Protein AF-A0A1V5NBC4-F1 (afdb_monomer)

Mean predicted aligned error: 16.75 Å

Foldseek 3Di:
DPPADDWDFLDLDQAQWDWDQDPVVRDIDIPHDDCHVVVQVQQADPVVRHNSPHQFRTWDQHPVVRDIDTHGDPVDDDPPPLLLPLVPPFAQEPVSVVQLVVQAFQQQADPVCPRSSSQNSVSPRTRYVVSVVSSVVRYRVGDPPVPDCHPVLDQQLQPLVRPSALEVVSVVQLVVQAFPFADVVCPRSSSLVVVRPRGNDVVSVVSSVVRHDDDD

Structure (mmCIF, N/CA/C/O backbone):
data_AF-A0A1V5NBC4-F1
#
_entry.id   AF-A0A1V5NBC4-F1
#
loop_
_atom_site.group_PDB
_atom_site.id
_atom_site.type_symbol
_atom_site.label_atom_id
_atom_site.label_alt_id
_atom_site.label_comp_id
_atom_site.label_asym_id
_atom_site.label_entity_id
_atom_site.label_seq_id
_atom_site.pdbx_PDB_ins_code
_atom_site.Cartn_x
_atom_site.Cartn_y
_atom_site.Cartn_z
_atom_site.occupancy
_atom_site.B_iso_or_equiv
_atom_site.auth_seq_id
_atom_site.auth_comp_id
_atom_site.auth_asym_id
_atom_site.auth_atom_id
_atom_site.pdbx_PDB_model_num
ATOM 1 N N . MET A 1 1 ? 8.959 38.430 15.736 1.00 43.12 1 MET A N 1
ATOM 2 C CA . MET A 1 1 ? 8.117 37.426 15.057 1.00 43.12 1 MET A CA 1
ATOM 3 C C . MET A 1 1 ? 7.680 36.463 16.132 1.00 43.12 1 MET A C 1
ATOM 5 O O . MET A 1 1 ? 8.545 35.914 16.799 1.00 43.12 1 MET A O 1
ATOM 9 N N . ASN A 1 2 ? 6.383 36.345 16.381 1.00 37.44 2 ASN A N 1
ATOM 10 C CA . ASN A 1 2 ? 5.890 35.430 17.403 1.00 37.44 2 ASN A CA 1
ATOM 11 C C . ASN A 1 2 ? 5.832 34.073 16.700 1.00 37.44 2 ASN A C 1
ATOM 13 O O . ASN A 1 2 ? 5.058 33.939 15.759 1.00 37.44 2 ASN A O 1
ATOM 17 N N . GLY A 1 3 ? 6.736 33.153 17.046 1.00 44.09 3 GLY A N 1
ATOM 18 C CA . GLY A 1 3 ? 7.024 31.904 16.321 1.00 44.09 3 GLY A CA 1
ATOM 19 C C . GLY A 1 3 ? 5.911 30.851 16.346 1.00 44.09 3 GLY A C 1
ATOM 20 O O . GLY A 1 3 ? 6.202 29.665 16.384 1.00 44.09 3 GLY A O 1
ATOM 21 N N . PHE A 1 4 ? 4.650 31.271 16.352 1.00 41.41 4 PHE A N 1
ATOM 22 C CA . PHE A 1 4 ? 3.482 30.408 16.425 1.00 41.41 4 PHE A CA 1
ATOM 23 C C . PHE A 1 4 ? 2.833 30.345 15.034 1.00 41.41 4 PHE A C 1
ATOM 25 O O . PHE A 1 4 ? 2.547 31.391 14.449 1.00 41.41 4 PHE A O 1
ATOM 32 N N . ASN A 1 5 ? 2.614 29.126 14.523 1.00 49.19 5 ASN A N 1
ATOM 33 C CA . ASN A 1 5 ? 2.141 28.789 13.164 1.00 49.19 5 ASN A CA 1
ATOM 34 C C . ASN A 1 5 ? 3.191 28.934 12.050 1.00 49.19 5 ASN A C 1
ATOM 36 O O . ASN A 1 5 ? 2.953 29.577 11.026 1.00 49.19 5 ASN A O 1
ATOM 40 N N . LEU A 1 6 ? 4.365 28.331 12.240 1.00 51.97 6 LEU A N 1
ATOM 41 C CA . LEU A 1 6 ? 5.366 28.240 11.181 1.00 51.97 6 LEU A CA 1
ATOM 42 C C . LEU A 1 6 ? 5.043 27.044 10.278 1.00 51.97 6 LEU A C 1
ATOM 44 O O . LEU A 1 6 ? 5.151 25.896 10.695 1.00 51.97 6 LEU A O 1
ATOM 48 N N . VAL A 1 7 ? 4.639 27.328 9.040 1.00 54.28 7 VAL A N 1
ATOM 49 C CA . VAL A 1 7 ? 4.572 26.328 7.968 1.00 54.28 7 VAL A CA 1
ATOM 50 C C . VAL A 1 7 ? 5.867 26.432 7.181 1.00 54.28 7 VAL A C 1
ATOM 52 O O . VAL A 1 7 ? 6.148 27.463 6.563 1.00 54.28 7 VAL A O 1
ATOM 55 N N . TYR A 1 8 ? 6.672 25.377 7.226 1.00 58.50 8 TYR A N 1
ATOM 56 C CA . TYR A 1 8 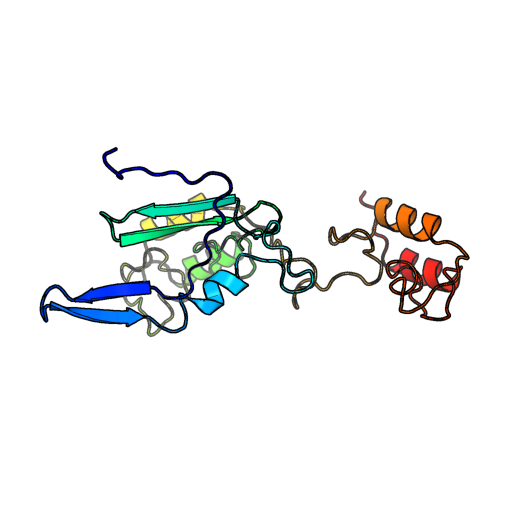? 7.930 25.324 6.500 1.00 58.50 8 TYR A CA 1
ATOM 57 C C . TYR A 1 8 ? 7.694 24.682 5.133 1.00 58.50 8 TYR A C 1
ATOM 59 O O . TYR A 1 8 ? 7.565 23.469 5.015 1.00 58.50 8 TYR A O 1
ATOM 67 N N . LEU A 1 9 ? 7.641 25.507 4.091 1.00 47.34 9 LEU A N 1
ATOM 68 C CA . LEU A 1 9 ? 7.526 25.031 2.714 1.00 47.34 9 LEU A CA 1
ATOM 69 C C . LEU A 1 9 ? 8.896 24.549 2.227 1.00 47.34 9 LEU A C 1
ATOM 71 O O . LEU A 1 9 ? 9.871 25.298 2.319 1.00 47.34 9 LEU A O 1
ATOM 75 N N . ASN A 1 10 ? 8.970 23.327 1.691 1.00 51.59 10 ASN A N 1
ATOM 76 C CA . ASN A 1 10 ? 10.229 22.681 1.288 1.00 51.59 10 ASN A CA 1
ATOM 77 C C . ASN A 1 10 ? 11.265 22.628 2.426 1.00 51.59 10 ASN A C 1
ATOM 79 O O . ASN A 1 10 ? 12.464 22.831 2.201 1.00 51.59 10 ASN A O 1
ATOM 83 N N . ALA A 1 11 ? 10.796 22.425 3.660 1.00 54.00 11 ALA A N 1
ATOM 84 C CA . ALA A 1 11 ? 11.649 22.362 4.835 1.00 54.00 11 ALA A CA 1
ATOM 85 C C . ALA A 1 11 ? 12.688 21.250 4.680 1.00 54.00 11 ALA A C 1
ATOM 87 O O . ALA A 1 11 ? 12.343 20.089 4.477 1.00 54.00 11 ALA A O 1
ATOM 88 N N . ARG A 1 12 ? 13.966 21.602 4.812 1.00 57.03 12 ARG A N 1
ATOM 89 C CA . ARG A 1 12 ? 15.060 20.632 4.900 1.00 57.03 12 ARG A CA 1
ATOM 90 C C . ARG A 1 12 ? 15.524 20.633 6.341 1.00 57.03 12 ARG A C 1
ATOM 92 O O . ARG A 1 12 ? 16.298 21.501 6.738 1.00 57.03 12 ARG A O 1
ATOM 99 N N . VAL A 1 13 ? 14.959 19.739 7.140 1.00 55.16 13 VAL A N 1
ATOM 100 C CA . VAL A 1 13 ? 15.261 19.666 8.568 1.00 55.16 13 VAL A CA 1
ATOM 101 C C . VAL A 1 13 ? 16.228 18.510 8.784 1.00 55.16 13 VAL A C 1
ATOM 103 O O . VAL A 1 13 ? 15.817 17.357 8.820 1.00 55.16 13 VAL A O 1
ATOM 106 N N . CYS A 1 14 ? 17.515 18.823 8.928 1.00 54.88 14 CYS A N 1
ATOM 107 C CA . CYS A 1 14 ? 18.463 17.884 9.518 1.00 54.88 14 CYS A CA 1
ATOM 108 C C . CYS A 1 14 ? 18.427 18.092 11.029 1.00 54.88 14 CYS A C 1
ATOM 110 O O . CYS A 1 14 ? 18.942 19.095 11.527 1.00 54.88 14 CYS A O 1
ATOM 112 N N . VAL A 1 15 ? 17.789 17.174 11.746 1.00 55.88 15 VAL A N 1
ATOM 113 C CA . VAL A 1 15 ? 17.838 17.142 13.206 1.00 55.88 15 VAL A CA 1
ATOM 114 C C . VAL A 1 15 ? 18.943 16.173 13.588 1.00 55.88 15 VAL A C 1
ATOM 116 O O . VAL A 1 15 ? 18.786 14.978 13.401 1.00 55.88 15 VAL A O 1
ATOM 119 N N . HIS A 1 16 ? 20.079 16.692 14.048 1.00 57.19 16 HIS A N 1
ATOM 120 C CA . HIS A 1 16 ? 21.165 15.843 14.536 1.00 57.19 16 HIS A CA 1
ATOM 121 C C . HIS A 1 16 ? 20.850 15.426 15.977 1.00 57.19 16 HIS A C 1
ATOM 123 O O . HIS A 1 16 ? 20.514 14.277 16.231 1.00 57.19 16 HIS A O 1
ATOM 129 N N . ASP A 1 17 ? 20.788 16.413 16.876 1.00 59.06 17 ASP A N 1
ATOM 130 C CA . ASP A 1 17 ? 20.479 16.212 18.290 1.00 59.06 17 ASP A CA 1
ATOM 131 C C . ASP A 1 17 ? 19.261 17.059 18.678 1.00 59.06 17 ASP A C 1
ATOM 133 O O . ASP A 1 17 ? 19.201 18.253 18.361 1.00 59.06 17 ASP A O 1
ATOM 137 N N . ILE A 1 18 ? 18.303 16.469 19.399 1.00 63.19 18 ILE A N 1
ATOM 138 C CA . ILE A 1 18 ? 17.238 17.228 20.065 1.00 63.19 18 ILE A CA 1
ATOM 139 C C . ILE A 1 18 ? 17.612 17.357 21.535 1.00 63.19 18 ILE A C 1
ATOM 141 O O . ILE A 1 18 ? 17.546 16.392 22.291 1.00 63.19 18 ILE A O 1
ATOM 145 N N . GLY A 1 19 ? 17.995 18.565 21.941 1.00 66.00 19 GLY A N 1
ATOM 146 C CA . GLY A 1 19 ? 18.138 18.902 23.351 1.00 66.00 19 GLY A CA 1
ATOM 147 C C . GLY A 1 19 ? 16.789 19.280 23.956 1.00 66.00 19 GLY A C 1
ATOM 148 O O . GLY A 1 19 ? 16.109 20.163 23.429 1.00 66.00 19 GLY A O 1
ATOM 149 N N . ILE A 1 20 ? 16.417 18.638 25.058 1.00 70.44 20 ILE A N 1
ATOM 150 C CA . ILE A 1 20 ? 15.286 19.030 25.896 1.00 70.44 20 ILE A CA 1
ATOM 151 C C . ILE A 1 20 ? 15.806 19.606 27.213 1.00 70.44 20 ILE A C 1
ATOM 153 O O . ILE A 1 20 ? 16.814 19.160 27.753 1.00 70.44 20 ILE A O 1
ATOM 157 N N . LEU A 1 21 ? 15.121 20.627 27.720 1.00 72.44 21 LEU A N 1
ATOM 158 C CA . LEU A 1 21 ? 15.294 21.079 29.095 1.00 72.44 21 LEU A CA 1
ATOM 159 C C . LEU A 1 21 ? 14.198 20.403 29.913 1.00 72.44 21 LEU A C 1
ATOM 161 O O . LEU A 1 21 ? 13.021 20.676 29.678 1.00 72.44 21 LEU A O 1
ATOM 165 N N . ASP A 1 22 ? 14.574 19.526 30.835 1.00 70.62 22 ASP A N 1
ATOM 166 C CA . ASP A 1 22 ? 13.629 18.992 31.809 1.00 70.62 22 ASP A CA 1
ATOM 167 C C . ASP A 1 22 ? 13.259 20.120 32.784 1.00 70.62 22 ASP A C 1
ATOM 169 O O . ASP A 1 22 ? 14.106 20.651 33.500 1.00 70.62 22 ASP A O 1
ATOM 173 N N . GLU A 1 23 ? 11.993 20.539 32.778 1.00 66.06 23 GLU A N 1
ATOM 174 C CA . GLU A 1 23 ? 11.514 21.651 33.604 1.00 66.06 23 GLU A CA 1
ATOM 175 C C . GLU A 1 23 ? 11.457 21.308 35.101 1.00 66.06 23 GLU A C 1
ATOM 177 O O . GLU A 1 23 ? 11.491 22.222 35.929 1.00 66.06 23 GLU A O 1
ATOM 182 N N . GLU A 1 24 ? 11.379 20.023 35.467 1.00 63.84 24 GLU A N 1
ATOM 183 C CA . GLU A 1 24 ? 11.338 19.592 36.867 1.00 63.84 24 GLU A CA 1
ATOM 184 C C . GLU A 1 24 ? 12.742 19.561 37.478 1.00 63.84 24 GLU A C 1
ATOM 186 O O . GLU A 1 24 ? 12.949 20.061 38.589 1.00 63.84 24 GLU A O 1
ATOM 191 N N . SER A 1 25 ? 13.720 19.019 36.750 1.00 85.38 25 SER A N 1
ATOM 192 C CA . SER A 1 25 ? 15.108 18.940 37.221 1.00 85.38 25 SER A CA 1
ATOM 193 C C . SER A 1 25 ? 15.952 20.170 36.871 1.00 85.38 25 SER A C 1
ATOM 195 O O . SER A 1 25 ? 16.934 20.458 37.557 1.00 85.38 25 SER A O 1
ATOM 197 N N . GLY A 1 26 ? 15.571 20.924 35.837 1.00 87.31 26 GLY A N 1
ATOM 198 C CA . GLY A 1 26 ? 16.356 22.021 35.269 1.00 87.31 26 GLY A CA 1
ATOM 199 C C . GLY A 1 26 ? 17.578 21.560 34.469 1.00 87.31 26 GLY A C 1
ATOM 200 O O . GLY A 1 26 ? 18.399 22.399 34.088 1.00 87.31 26 GLY A O 1
ATOM 201 N N . GLU A 1 27 ? 17.721 20.255 34.233 1.00 83.56 27 GLU A N 1
ATOM 202 C CA . GLU A 1 27 ? 18.844 19.670 33.506 1.00 83.56 27 GLU A CA 1
ATOM 203 C C . GLU A 1 27 ? 18.576 19.641 31.998 1.00 83.56 27 GLU A C 1
ATOM 205 O O . GLU A 1 27 ? 17.442 19.523 31.527 1.00 83.56 27 GLU A O 1
ATOM 210 N N . PHE A 1 28 ? 19.653 19.772 31.227 1.00 73.69 28 PHE A N 1
ATOM 211 C CA . PHE A 1 28 ? 19.598 19.680 29.774 1.00 73.69 28 PHE A CA 1
ATOM 212 C C . PHE A 1 28 ? 19.909 18.245 29.356 1.00 73.69 28 PHE A C 1
ATOM 214 O O . PHE A 1 28 ? 21.027 17.766 29.555 1.00 73.69 28 PHE A O 1
ATOM 221 N N . GLU A 1 29 ? 18.941 17.572 28.750 1.00 76.69 29 GLU A N 1
ATOM 222 C CA . GLU A 1 29 ? 19.092 16.209 28.258 1.00 76.69 29 GLU A CA 1
ATOM 223 C C . GLU A 1 29 ? 19.129 16.204 26.732 1.00 76.69 29 GLU A C 1
ATOM 225 O O . GLU A 1 29 ? 18.377 16.915 26.067 1.00 76.69 29 GLU A O 1
ATOM 230 N N . ILE A 1 30 ? 20.020 15.398 26.157 1.00 73.94 30 ILE A N 1
ATOM 231 C CA . ILE A 1 30 ? 20.063 15.182 24.712 1.00 73.94 30 ILE A CA 1
ATOM 232 C C . ILE A 1 30 ? 19.331 13.879 24.420 1.00 73.94 30 ILE A C 1
ATOM 234 O O . ILE A 1 30 ? 19.743 12.813 24.877 1.00 73.94 30 ILE A O 1
ATOM 238 N N . ILE A 1 31 ? 18.260 13.967 23.636 1.00 58.84 31 ILE A N 1
ATOM 239 C CA . ILE A 1 31 ? 17.594 12.800 23.070 1.00 58.84 31 ILE A CA 1
ATOM 240 C C . ILE A 1 31 ? 18.398 12.376 21.840 1.00 58.84 31 ILE A C 1
ATOM 242 O O . ILE A 1 31 ? 18.117 12.787 20.715 1.00 58.84 31 ILE A O 1
ATOM 246 N N . ASP A 1 32 ? 19.433 11.580 22.084 1.00 52.38 32 ASP A N 1
ATOM 247 C CA . ASP A 1 32 ? 20.222 10.910 21.053 1.00 52.38 32 ASP A CA 1
ATOM 248 C C . ASP A 1 32 ? 19.528 9.585 20.664 1.00 52.38 32 ASP A C 1
ATOM 250 O O . ASP A 1 32 ? 19.075 8.833 21.534 1.00 52.38 32 ASP A O 1
ATOM 254 N N . GLY A 1 33 ? 19.375 9.309 19.363 1.00 59.22 33 GLY A N 1
ATOM 255 C CA . GLY A 1 33 ? 18.756 8.074 18.855 1.00 59.22 33 GLY A CA 1
ATOM 256 C C . GLY A 1 33 ? 17.610 8.258 17.849 1.00 59.22 33 GLY A C 1
ATOM 257 O O . GLY A 1 33 ? 17.755 8.945 16.841 1.00 59.22 33 GLY A O 1
ATOM 258 N N . ILE A 1 34 ? 16.470 7.584 18.082 1.00 47.00 34 ILE A N 1
ATOM 259 C CA . ILE A 1 34 ? 15.387 7.331 17.096 1.00 47.00 34 ILE A CA 1
ATOM 260 C C . ILE A 1 34 ? 14.837 8.596 16.408 1.00 47.00 34 ILE A C 1
ATOM 262 O O . ILE A 1 34 ? 14.321 8.494 15.298 1.00 47.00 34 ILE A O 1
ATOM 266 N N . PHE A 1 35 ? 14.965 9.776 17.015 1.00 50.88 35 PHE A N 1
ATOM 267 C CA . PHE A 1 35 ? 14.486 11.039 16.441 1.00 50.88 35 PHE A CA 1
ATOM 268 C C . PHE A 1 35 ? 15.572 11.915 15.794 1.00 50.88 35 PHE A C 1
ATOM 270 O O . PHE A 1 35 ? 15.216 12.828 15.055 1.00 50.88 35 PHE A O 1
ATOM 277 N N . GLY A 1 36 ? 16.859 11.648 16.034 1.00 52.88 36 GLY A N 1
ATOM 278 C CA . GLY A 1 36 ? 17.970 12.382 15.416 1.00 52.88 36 GLY A CA 1
ATOM 279 C C . GLY A 1 36 ? 18.342 11.781 14.060 1.00 52.88 36 GLY A C 1
ATOM 280 O O . GLY A 1 36 ? 17.826 12.171 13.010 1.00 52.88 36 GLY A O 1
ATOM 281 N N . ASP A 1 37 ? 19.161 10.730 14.080 1.00 52.72 37 ASP A N 1
ATOM 282 C CA . ASP A 1 37 ? 19.720 10.128 12.861 1.00 52.72 37 ASP A CA 1
ATOM 283 C C . ASP A 1 37 ? 18.685 9.430 11.962 1.00 52.72 37 ASP A C 1
ATOM 285 O O . ASP A 1 37 ? 18.775 9.493 10.734 1.00 52.72 37 ASP A O 1
ATOM 289 N N . ASN A 1 38 ? 17.652 8.794 12.523 1.00 50.28 38 ASN A N 1
ATOM 290 C CA . ASN A 1 38 ? 16.643 8.115 11.694 1.00 50.28 38 ASN A CA 1
ATOM 291 C C . ASN A 1 38 ? 15.728 9.100 10.958 1.00 50.28 38 ASN A C 1
ATOM 293 O O . ASN A 1 38 ? 15.212 8.780 9.888 1.00 50.28 38 ASN A O 1
ATOM 297 N N . PHE A 1 39 ? 15.549 10.307 11.494 1.00 57.25 39 PHE A N 1
ATOM 298 C CA . PHE A 1 39 ? 14.768 11.349 10.836 1.00 57.25 39 PHE A CA 1
ATOM 299 C C . PHE A 1 39 ? 15.516 11.933 9.632 1.00 57.25 39 PHE A C 1
ATOM 301 O O . PHE A 1 39 ? 14.923 12.215 8.587 1.00 57.25 39 PHE A O 1
ATOM 308 N N . ILE A 1 40 ? 16.844 12.034 9.743 1.00 52.94 40 ILE A N 1
ATOM 309 C CA . ILE A 1 40 ? 17.734 12.350 8.621 1.00 52.94 40 ILE A CA 1
ATOM 310 C C . ILE A 1 40 ? 17.640 11.251 7.551 1.00 52.94 40 ILE A C 1
ATOM 312 O O . ILE A 1 40 ? 17.429 11.557 6.380 1.00 52.94 40 ILE A O 1
ATOM 316 N N . CYS A 1 41 ? 17.683 9.973 7.939 1.00 52.28 41 CYS A N 1
ATOM 317 C CA . CYS A 1 41 ? 17.526 8.850 7.005 1.00 52.28 41 CYS A CA 1
ATOM 318 C C . CYS A 1 41 ? 16.140 8.792 6.335 1.00 52.28 41 CYS A C 1
ATOM 320 O O . CYS A 1 41 ? 16.029 8.328 5.204 1.00 52.28 41 CYS A O 1
ATOM 322 N N . ALA A 1 42 ? 15.088 9.280 6.999 1.00 54.28 42 ALA A N 1
ATOM 323 C CA . ALA A 1 42 ? 13.733 9.324 6.451 1.00 54.28 42 ALA A CA 1
ATOM 324 C C . ALA A 1 42 ? 13.475 10.522 5.519 1.00 54.28 42 ALA A C 1
ATOM 326 O O . ALA A 1 42 ? 12.439 10.555 4.862 1.00 54.28 42 ALA A O 1
ATOM 327 N N . SER A 1 43 ? 14.377 11.508 5.459 1.00 59.56 43 SER A N 1
ATOM 328 C CA . SER A 1 43 ? 14.203 12.756 4.694 1.00 59.56 43 SER A CA 1
ATOM 329 C C . SER A 1 43 ? 15.148 12.886 3.493 1.00 59.56 43 SER A C 1
ATOM 331 O O . SER A 1 43 ? 15.171 13.920 2.824 1.00 59.56 43 SER A O 1
ATOM 333 N N . MET A 1 44 ? 15.900 11.834 3.166 1.00 65.50 44 MET A N 1
ATOM 334 C CA . MET A 1 44 ? 16.769 11.798 1.992 1.00 65.50 44 MET A CA 1
ATOM 335 C C . MET A 1 44 ? 16.700 10.448 1.289 1.00 65.50 44 MET A C 1
ATOM 337 O O . MET A 1 44 ? 16.515 9.409 1.920 1.00 65.50 44 MET A O 1
ATOM 341 N N . ASN A 1 45 ? 16.895 10.442 -0.027 1.00 66.75 45 ASN A N 1
ATOM 342 C CA . ASN A 1 45 ? 17.077 9.186 -0.739 1.00 66.75 45 ASN A CA 1
ATOM 343 C C . ASN A 1 45 ? 18.457 8.616 -0.399 1.00 66.75 45 ASN A C 1
ATOM 345 O O . ASN A 1 45 ? 19.484 9.129 -0.838 1.00 66.75 45 ASN A O 1
ATOM 349 N N . MET A 1 46 ? 18.471 7.536 0.378 1.00 64.19 46 MET A N 1
ATOM 350 C CA . MET A 1 46 ? 19.690 6.871 0.845 1.00 64.19 46 MET A CA 1
ATOM 351 C C . MET A 1 46 ? 20.533 6.251 -0.281 1.00 64.19 46 MET A C 1
ATOM 353 O O . MET A 1 46 ? 21.727 6.025 -0.092 1.00 64.19 46 MET A O 1
ATOM 357 N N . ALA A 1 47 ? 19.945 5.979 -1.452 1.00 69.56 47 ALA A N 1
ATOM 358 C CA . ALA A 1 47 ? 20.673 5.437 -2.598 1.00 69.56 47 ALA A CA 1
ATOM 359 C C . ALA A 1 47 ? 21.456 6.526 -3.349 1.00 69.56 47 ALA A C 1
ATOM 361 O O . ALA A 1 47 ? 22.554 6.269 -3.841 1.00 69.56 47 ALA A O 1
ATOM 362 N N . THR A 1 48 ? 20.914 7.744 -3.423 1.00 77.62 48 THR A N 1
ATOM 363 C CA . THR A 1 48 ? 21.519 8.868 -4.162 1.00 77.62 48 THR A CA 1
ATOM 364 C C . THR A 1 48 ? 22.131 9.937 -3.261 1.00 77.62 48 THR A C 1
ATOM 366 O O . THR A 1 48 ? 22.795 10.841 -3.765 1.00 77.62 48 THR A O 1
ATOM 369 N N . TRP A 1 49 ? 21.916 9.844 -1.944 1.00 69.81 49 TRP A N 1
ATOM 370 C CA . TRP A 1 49 ? 22.220 10.889 -0.958 1.00 69.81 49 TRP A CA 1
ATOM 371 C C . TRP A 1 49 ? 21.546 12.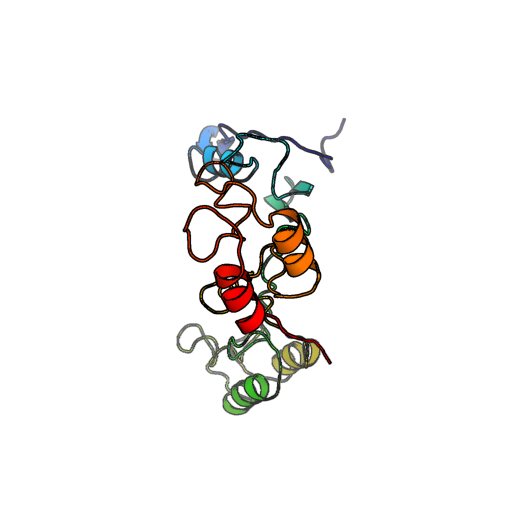234 -1.273 1.00 69.81 49 TRP A C 1
ATOM 373 O O . TRP A 1 49 ? 21.990 13.294 -0.825 1.00 69.81 49 TRP A O 1
ATOM 383 N N . ASP A 1 50 ? 20.462 12.209 -2.053 1.00 73.69 50 ASP A N 1
ATOM 384 C CA . ASP A 1 50 ? 19.744 13.413 -2.445 1.00 73.69 50 ASP A CA 1
ATOM 385 C C . ASP A 1 50 ? 18.724 13.815 -1.376 1.00 73.69 50 ASP A C 1
ATOM 387 O O . ASP A 1 50 ? 17.598 13.310 -1.306 1.00 73.69 50 ASP A O 1
ATOM 391 N N . ILE A 1 51 ? 19.121 14.798 -0.576 1.00 65.75 51 ILE A N 1
ATOM 392 C CA . ILE A 1 51 ? 18.312 15.424 0.475 1.00 65.75 51 ILE A CA 1
ATOM 393 C C . ILE A 1 51 ? 17.098 16.212 -0.049 1.00 65.75 51 ILE A C 1
ATOM 395 O O . ILE A 1 51 ? 16.314 16.729 0.742 1.00 65.75 51 ILE A O 1
ATOM 399 N N . SER A 1 52 ? 16.944 16.377 -1.368 1.00 67.81 52 SER A N 1
ATOM 400 C CA . SER A 1 52 ? 15.763 17.010 -1.973 1.00 67.81 52 SER A CA 1
ATOM 401 C C . SER A 1 52 ? 14.646 16.018 -2.318 1.00 67.81 52 SER A C 1
ATOM 403 O O . SER A 1 52 ? 13.515 16.425 -2.586 1.00 67.81 52 SER A O 1
ATOM 405 N N . SER A 1 53 ? 14.931 14.718 -2.242 1.00 71.56 53 SER A N 1
ATOM 406 C CA . SER A 1 53 ? 14.018 13.633 -2.623 1.00 71.56 53 SER A CA 1
ATOM 407 C C . SER A 1 53 ? 13.360 12.935 -1.423 1.00 71.56 53 SER A C 1
ATOM 409 O O . SER A 1 53 ? 13.078 11.742 -1.454 1.00 71.56 53 SER A O 1
ATOM 411 N N . THR A 1 54 ? 13.085 13.701 -0.364 1.00 71.50 54 THR A N 1
ATOM 412 C CA . THR A 1 54 ? 12.291 13.265 0.800 1.00 71.50 54 THR A CA 1
ATOM 413 C C . THR A 1 54 ? 10.920 12.701 0.380 1.00 71.50 54 THR A C 1
ATOM 415 O O . THR A 1 54 ? 10.343 13.207 -0.593 1.00 71.50 54 THR A O 1
ATOM 418 N N . PRO A 1 55 ? 10.365 11.707 1.103 1.00 70.94 55 PRO A N 1
ATOM 419 C CA . PRO A 1 55 ? 9.002 11.221 0.901 1.00 70.94 55 PRO A CA 1
ATOM 420 C C . PRO A 1 55 ? 7.930 12.194 1.408 1.00 70.94 55 PRO A C 1
ATOM 422 O O . PRO A 1 55 ? 6.755 11.926 1.208 1.00 70.94 55 PRO A O 1
ATOM 425 N N . TYR A 1 56 ? 8.296 13.308 2.049 1.00 75.44 56 TYR A N 1
ATOM 426 C CA . TYR A 1 56 ? 7.348 14.266 2.625 1.00 75.44 56 TYR A CA 1
ATOM 427 C C . TYR A 1 56 ? 7.311 15.592 1.847 1.00 75.44 56 TYR A C 1
ATOM 429 O O . TYR A 1 56 ? 8.363 16.112 1.471 1.00 75.44 56 TYR A O 1
ATOM 437 N N . ASP A 1 57 ? 6.123 16.168 1.654 1.00 71.44 57 ASP A N 1
ATOM 438 C CA . ASP A 1 57 ? 5.928 17.529 1.132 1.00 71.44 57 ASP A CA 1
ATOM 439 C C . ASP A 1 57 ? 5.967 18.579 2.253 1.00 71.44 57 ASP A C 1
ATOM 441 O O . ASP A 1 57 ? 6.552 19.655 2.088 1.00 71.44 57 ASP A O 1
ATOM 445 N N . ASN A 1 58 ? 5.401 18.254 3.420 1.00 70.31 58 ASN A N 1
ATOM 446 C CA . ASN A 1 58 ? 5.358 19.138 4.584 1.00 70.31 58 ASN A CA 1
ATOM 447 C C . ASN A 1 58 ? 5.686 18.388 5.883 1.00 70.31 58 ASN A C 1
ATOM 449 O O . ASN A 1 58 ? 5.320 17.230 6.074 1.00 70.31 58 ASN A O 1
ATOM 453 N N . VAL A 1 59 ? 6.331 19.092 6.816 1.00 68.94 59 VAL A N 1
ATOM 454 C CA . VAL A 1 59 ? 6.493 18.666 8.212 1.00 68.94 59 VAL A CA 1
ATOM 455 C C . VAL A 1 59 ? 5.895 19.753 9.094 1.00 68.94 59 VAL A C 1
ATOM 457 O O . VAL A 1 59 ? 6.268 20.924 8.989 1.00 68.94 59 VAL A O 1
ATOM 460 N N . VAL A 1 60 ? 4.947 19.378 9.947 1.00 69.81 60 VAL A N 1
ATOM 461 C CA . VAL A 1 60 ? 4.242 20.300 10.841 1.00 69.81 60 VAL A CA 1
ATOM 462 C C . VAL A 1 60 ? 4.669 20.017 12.272 1.00 69.81 60 VAL A C 1
ATOM 464 O O . VAL A 1 60 ? 4.505 18.903 12.756 1.00 69.81 60 VAL A O 1
ATOM 467 N N . MET A 1 61 ? 5.182 21.035 12.960 1.00 69.56 61 MET A N 1
ATOM 468 C CA . MET A 1 61 ? 5.516 20.959 14.382 1.00 69.56 61 MET A CA 1
ATOM 469 C C . MET A 1 61 ? 4.599 21.900 15.167 1.00 69.56 61 MET A C 1
ATOM 471 O O . MET A 1 61 ? 4.745 23.122 15.106 1.00 69.56 61 MET A O 1
ATOM 475 N N . ASP A 1 62 ? 3.640 21.335 15.898 1.00 63.97 62 ASP A N 1
ATOM 476 C CA . ASP A 1 62 ? 2.790 22.060 16.842 1.00 63.97 62 ASP A CA 1
ATOM 477 C C . ASP A 1 62 ? 3.366 21.909 18.251 1.00 63.97 62 ASP A C 1
ATOM 479 O O . ASP A 1 62 ? 3.124 20.929 18.955 1.00 63.97 62 ASP A O 1
ATOM 483 N N . THR A 1 63 ? 4.138 22.907 18.672 1.00 66.94 63 THR A N 1
ATOM 484 C CA . THR A 1 63 ? 4.802 22.923 19.981 1.00 66.94 63 THR A CA 1
ATOM 485 C C . THR A 1 63 ? 3.854 23.198 21.146 1.00 66.94 63 THR A C 1
ATOM 487 O O . THR A 1 63 ? 4.219 22.939 22.287 1.00 66.94 63 THR A O 1
ATOM 490 N N . VAL A 1 64 ? 2.637 23.692 20.892 1.00 53.03 64 VAL A N 1
ATOM 491 C CA . VAL A 1 64 ? 1.632 23.918 21.944 1.00 53.03 64 VAL A CA 1
ATOM 492 C C . VAL A 1 64 ? 0.934 22.610 22.293 1.00 53.03 64 VAL A C 1
ATOM 494 O O . VAL A 1 64 ? 0.625 22.364 23.456 1.00 53.03 64 VAL A O 1
ATOM 497 N N . ARG A 1 65 ? 0.681 21.770 21.285 1.00 58.41 65 ARG A N 1
ATOM 498 C CA . ARG A 1 65 ? 0.033 20.463 21.460 1.00 58.41 65 ARG A CA 1
ATOM 499 C C . ARG A 1 65 ? 1.016 19.297 21.552 1.00 58.41 65 ARG A C 1
ATOM 501 O O . ARG A 1 65 ? 0.579 18.181 21.802 1.00 58.41 65 ARG A O 1
ATOM 508 N N . GLY A 1 66 ? 2.309 19.539 21.334 1.00 63.84 66 GLY A N 1
ATOM 509 C CA . GLY A 1 66 ? 3.328 18.489 21.280 1.00 63.84 66 GLY A CA 1
ATOM 510 C C . GLY A 1 66 ? 3.131 17.531 20.102 1.00 63.84 66 GLY A C 1
ATOM 511 O O . GLY A 1 66 ? 3.424 16.347 20.224 1.00 63.84 66 GLY A O 1
ATOM 512 N N . VAL A 1 67 ? 2.594 18.019 18.977 1.00 63.22 67 VAL A N 1
ATOM 513 C CA . VAL A 1 67 ? 2.282 17.188 17.805 1.00 63.22 67 VAL A CA 1
ATOM 514 C C . VAL A 1 67 ? 3.321 17.408 16.713 1.00 63.22 67 VAL A C 1
ATOM 516 O O . VAL A 1 67 ? 3.601 18.541 16.321 1.00 63.22 67 VAL A O 1
ATOM 519 N N . LEU A 1 68 ? 3.847 16.303 16.189 1.00 72.25 68 LEU A N 1
ATOM 520 C CA . LEU A 1 68 ? 4.668 16.261 14.986 1.00 72.25 68 LEU A CA 1
ATOM 521 C C . LEU A 1 68 ? 3.883 15.537 13.887 1.00 72.25 68 LEU A C 1
ATOM 523 O O . LEU A 1 68 ? 3.491 14.386 14.062 1.00 72.25 68 LEU A O 1
ATOM 527 N N . GLY A 1 69 ? 3.627 16.226 12.778 1.00 70.06 69 GLY A N 1
ATOM 528 C CA . GLY A 1 69 ? 2.887 15.709 11.631 1.00 70.06 69 GLY A CA 1
ATOM 529 C C . GLY A 1 69 ? 3.741 15.670 10.369 1.00 70.06 69 GLY A C 1
ATOM 530 O O . GLY A 1 69 ? 4.587 16.540 10.155 1.00 70.06 69 GLY A O 1
ATOM 531 N N . PHE A 1 70 ? 3.471 14.683 9.518 1.00 75.38 70 PHE A N 1
ATOM 532 C CA . PHE A 1 70 ? 4.129 14.487 8.230 1.00 75.38 70 PHE A CA 1
ATOM 533 C C . PHE A 1 70 ? 3.083 14.440 7.127 1.00 75.38 70 PHE A C 1
ATOM 535 O O . PHE A 1 70 ? 2.092 13.723 7.249 1.00 75.38 70 PHE A O 1
ATOM 542 N N . ASP A 1 71 ? 3.318 15.184 6.058 1.00 72.56 71 ASP A N 1
ATOM 543 C CA . ASP A 1 71 ? 2.523 15.145 4.838 1.00 72.56 71 ASP A CA 1
ATOM 544 C C . ASP A 1 71 ? 3.317 14.383 3.781 1.00 72.56 71 ASP A C 1
ATOM 546 O O . ASP A 1 71 ? 4.368 14.851 3.344 1.00 72.56 71 ASP A O 1
ATOM 550 N N . VAL A 1 72 ? 2.880 13.170 3.457 1.00 72.12 72 VAL A N 1
ATOM 551 C CA . VAL A 1 72 ? 3.602 12.241 2.581 1.00 72.12 72 VAL A CA 1
ATOM 552 C C . VAL A 1 72 ? 3.249 12.538 1.120 1.00 72.12 72 VAL A C 1
ATOM 554 O O . VAL A 1 72 ? 2.077 12.685 0.784 1.00 72.12 72 VAL A O 1
ATOM 557 N N . LYS A 1 73 ? 4.256 12.593 0.243 1.00 69.44 73 LYS A N 1
ATOM 558 C CA . LYS A 1 73 ? 4.090 12.746 -1.208 1.00 69.44 73 LYS A CA 1
ATOM 559 C C . LYS A 1 73 ? 3.178 11.659 -1.760 1.00 69.44 73 LYS A C 1
ATOM 561 O O . LYS A 1 73 ? 3.267 10.503 -1.355 1.00 69.44 73 LYS A O 1
ATOM 566 N N . ALA A 1 74 ? 2.386 12.010 -2.771 1.00 63.81 74 ALA A N 1
ATOM 567 C CA . ALA A 1 74 ? 1.485 11.075 -3.449 1.00 63.81 74 ALA A CA 1
ATOM 568 C C . ALA A 1 74 ? 2.199 9.824 -4.007 1.00 63.81 74 ALA A C 1
ATOM 570 O O . ALA A 1 74 ? 1.598 8.754 -4.059 1.00 63.81 74 ALA A O 1
ATOM 571 N N . ASP A 1 75 ? 3.484 9.945 -4.357 1.00 63.28 75 ASP A N 1
ATOM 572 C CA . ASP A 1 75 ? 4.332 8.844 -4.840 1.00 63.28 75 ASP A CA 1
ATOM 573 C C . ASP A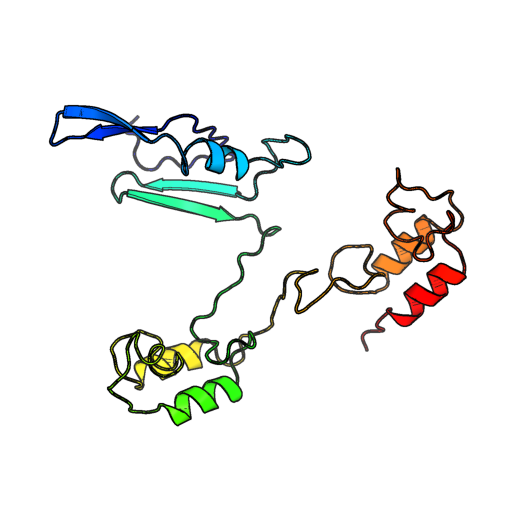 1 75 ? 4.651 7.793 -3.753 1.00 63.28 75 ASP A C 1
ATOM 575 O O . ASP A 1 75 ? 5.150 6.711 -4.058 1.00 63.28 75 ASP A O 1
ATOM 579 N N . TYR A 1 76 ? 4.354 8.094 -2.484 1.00 58.69 76 TYR A N 1
ATOM 580 C CA . TYR A 1 76 ? 4.513 7.207 -1.333 1.00 58.69 76 TYR A CA 1
ATOM 581 C C . TYR A 1 76 ? 3.148 6.998 -0.656 1.00 58.69 76 TYR A C 1
ATOM 583 O O . TYR A 1 76 ? 2.916 7.515 0.440 1.00 58.69 76 TYR A O 1
ATOM 591 N N . PRO A 1 77 ? 2.207 6.271 -1.287 1.00 54.47 77 PRO A N 1
ATOM 592 C CA . PRO A 1 77 ? 0.880 6.085 -0.723 1.00 54.47 77 PRO A CA 1
ATOM 593 C C . PRO A 1 77 ? 0.993 5.389 0.635 1.00 54.47 77 PRO A C 1
ATOM 595 O O . PRO A 1 77 ? 1.474 4.259 0.744 1.00 54.47 77 PRO A O 1
ATOM 598 N N . VAL A 1 78 ? 0.545 6.075 1.687 1.00 49.06 78 VAL A N 1
ATOM 599 C CA . VAL A 1 78 ? 0.354 5.440 2.990 1.00 49.06 78 VAL A CA 1
ATOM 600 C C . VAL A 1 78 ? -0.726 4.378 2.790 1.00 49.06 78 VAL A C 1
ATOM 602 O O . VAL A 1 78 ? -1.795 4.719 2.273 1.00 49.06 78 VAL A O 1
ATOM 605 N N . PRO A 1 79 ? -0.491 3.107 3.166 1.00 52.00 79 PRO A N 1
ATOM 606 C CA . PRO A 1 79 ? -1.541 2.106 3.130 1.00 52.00 79 PRO A CA 1
ATOM 607 C C . PRO A 1 79 ? -2.712 2.644 3.941 1.00 52.00 79 PRO A C 1
ATOM 609 O O . PRO A 1 79 ? -2.566 2.928 5.133 1.00 52.00 79 PRO A O 1
ATOM 612 N N . VAL A 1 80 ? -3.859 2.837 3.293 1.00 53.47 80 VAL A N 1
ATOM 613 C CA . VAL A 1 80 ? -5.076 3.214 4.002 1.00 53.47 80 VAL A CA 1
ATOM 614 C C . VAL A 1 80 ? -5.465 1.986 4.812 1.00 53.47 80 VAL A C 1
ATOM 616 O O . VAL A 1 80 ? -6.142 1.101 4.302 1.00 53.47 80 VAL A O 1
ATOM 619 N N . ARG A 1 81 ? -4.989 1.886 6.059 1.00 55.41 81 ARG A N 1
ATOM 620 C CA . ARG A 1 81 ? -5.570 0.948 7.018 1.00 55.41 81 ARG A CA 1
ATOM 621 C C . ARG A 1 81 ? -6.982 1.438 7.274 1.00 55.41 81 ARG A C 1
ATOM 623 O O . ARG A 1 81 ? -7.182 2.416 7.992 1.00 55.41 81 ARG A O 1
ATOM 630 N N . ARG A 1 82 ? -7.941 0.800 6.616 1.00 69.88 82 ARG A N 1
ATOM 631 C CA . ARG A 1 82 ? -9.347 0.951 6.947 1.00 69.88 82 ARG A CA 1
ATOM 632 C C . ARG A 1 82 ? -9.583 0.056 8.142 1.00 69.88 82 ARG A C 1
ATOM 634 O O . ARG A 1 82 ? -9.362 -1.139 8.070 1.00 69.88 82 ARG A O 1
ATOM 641 N N . PHE A 1 83 ? -9.951 0.652 9.265 1.00 76.06 83 PHE A N 1
ATOM 642 C CA . PHE A 1 83 ? -10.269 -0.104 10.478 1.00 76.06 83 PHE A CA 1
ATOM 643 C C . PHE A 1 83 ? -11.615 -0.845 10.361 1.00 76.06 83 PHE A C 1
ATOM 645 O O . PHE A 1 83 ? -12.025 -1.508 11.300 1.00 76.06 83 PHE A O 1
ATOM 652 N N . THR A 1 84 ? -12.284 -0.690 9.217 1.00 87.31 84 THR A N 1
ATOM 653 C CA . THR A 1 84 ? -13.562 -1.276 8.804 1.00 87.31 84 THR A CA 1
ATOM 654 C C . THR A 1 84 ? -13.398 -2.482 7.869 1.00 87.31 84 THR A C 1
ATOM 656 O O . THR A 1 84 ? -14.405 -3.095 7.540 1.00 87.31 84 THR A O 1
ATOM 659 N N . ASP A 1 85 ? -12.160 -2.795 7.463 1.00 90.31 85 ASP A N 1
ATOM 660 C CA . ASP A 1 85 ? -11.731 -4.048 6.816 1.00 90.31 85 ASP A CA 1
ATOM 661 C C . ASP A 1 85 ? -11.424 -5.050 7.942 1.00 90.31 85 ASP A C 1
ATOM 663 O O . ASP A 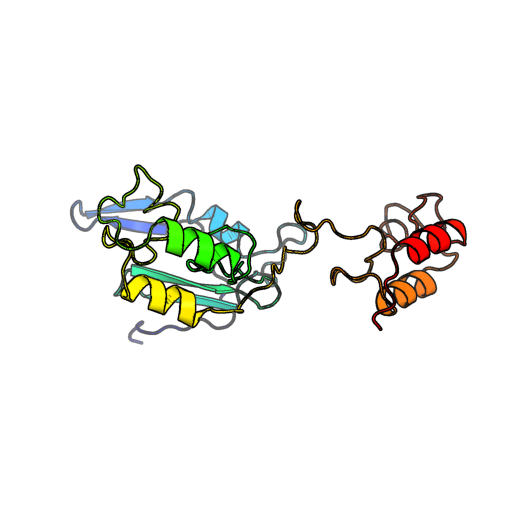1 85 ? -10.339 -5.047 8.537 1.00 90.31 85 ASP A O 1
ATOM 667 N N . ILE A 1 86 ? -12.464 -5.773 8.346 1.00 92.69 86 ILE A N 1
ATOM 668 C CA . ILE A 1 86 ? -12.525 -6.644 9.521 1.00 92.69 86 ILE A CA 1
ATOM 669 C C . ILE A 1 86 ? -11.804 -7.965 9.233 1.00 92.69 86 ILE A C 1
ATOM 671 O O . ILE A 1 86 ? -11.138 -8.503 10.123 1.00 92.69 86 ILE A O 1
ATOM 675 N N . ASP A 1 87 ? -11.903 -8.490 8.008 1.00 90.56 87 ASP A N 1
ATOM 676 C CA . ASP A 1 87 ? -11.280 -9.765 7.631 1.00 90.56 87 ASP A CA 1
ATOM 677 C C . ASP A 1 87 ? -9.860 -9.628 7.031 1.00 90.56 87 ASP A C 1
ATOM 679 O O . ASP A 1 87 ? -9.148 -10.627 6.852 1.00 90.56 87 ASP A O 1
ATOM 683 N N . ALA A 1 88 ? -9.396 -8.384 6.858 1.00 85.56 88 ALA A N 1
ATOM 684 C CA . ALA A 1 88 ? -8.071 -8.002 6.380 1.00 85.56 88 ALA A CA 1
ATOM 685 C C . ALA A 1 88 ? -7.778 -8.442 4.935 1.00 85.56 88 ALA A C 1
ATOM 687 O O . ALA A 1 88 ? -6.613 -8.731 4.582 1.00 85.56 88 ALA A O 1
ATOM 688 N N . ASP A 1 89 ? -8.815 -8.491 4.102 1.00 81.25 89 ASP A N 1
ATOM 689 C CA . ASP A 1 89 ? -8.722 -8.741 2.669 1.00 81.25 89 ASP A CA 1
ATOM 690 C C . ASP A 1 89 ? -8.593 -7.457 1.826 1.00 81.25 89 ASP A C 1
ATOM 692 O O . ASP A 1 89 ? -8.398 -7.534 0.610 1.00 81.25 89 ASP A O 1
ATOM 696 N N . CYS A 1 90 ? -8.571 -6.299 2.496 1.00 79.38 90 CYS A N 1
ATOM 697 C CA . CYS A 1 90 ? -8.468 -4.950 1.949 1.00 79.38 90 CYS A CA 1
ATOM 698 C C . CYS A 1 90 ? -9.567 -4.510 0.983 1.00 79.38 90 CYS A C 1
ATOM 700 O O . CYS A 1 90 ? -9.375 -3.572 0.186 1.00 79.38 90 CYS A O 1
ATOM 702 N N . ASP A 1 91 ? -10.758 -5.070 1.138 1.00 86.75 91 ASP A N 1
ATOM 703 C CA . ASP A 1 91 ? -11.988 -4.358 0.867 1.00 86.75 91 ASP A CA 1
ATOM 704 C C . ASP A 1 91 ? -12.926 -4.283 2.083 1.00 86.75 91 ASP A C 1
ATOM 706 O O . ASP A 1 91 ? -12.459 -4.290 3.214 1.00 86.75 91 ASP A O 1
ATOM 710 N N . VAL A 1 92 ? -14.169 -3.867 1.846 1.00 91.06 92 VAL A N 1
ATOM 711 C CA . VAL A 1 92 ? -15.200 -3.749 2.884 1.00 91.06 92 VAL A CA 1
ATOM 712 C C . VAL A 1 92 ? -16.475 -4.243 2.232 1.00 91.06 92 VAL A C 1
ATOM 714 O O . VAL A 1 92 ? -17.155 -3.484 1.521 1.00 91.06 92 VAL A O 1
ATOM 717 N N . ASP A 1 93 ? -16.767 -5.521 2.403 1.00 93.44 93 ASP A N 1
ATOM 718 C CA . ASP A 1 93 ? -17.813 -6.206 1.672 1.00 93.44 93 ASP A CA 1
ATOM 719 C C . ASP A 1 93 ? -18.618 -7.199 2.536 1.00 93.44 93 ASP A C 1
ATOM 721 O O . ASP A 1 93 ? -18.846 -7.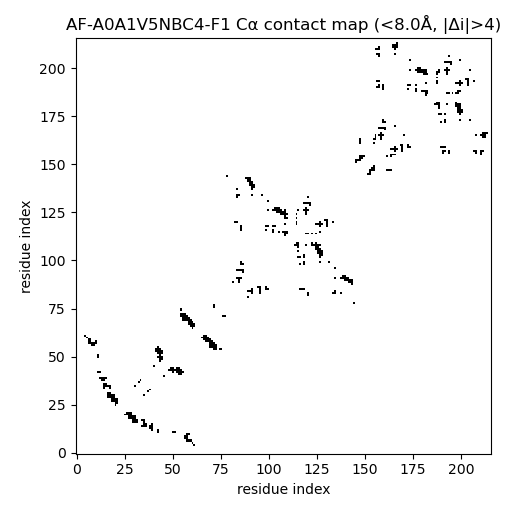012 3.736 1.00 93.44 93 ASP A O 1
ATOM 725 N N . ILE A 1 94 ? -19.227 -8.186 1.884 1.00 95.56 94 ILE A N 1
ATOM 726 C CA . ILE A 1 94 ? -20.077 -9.159 2.555 1.00 95.56 94 ILE A CA 1
ATOM 727 C C . ILE A 1 94 ? -19.309 -10.049 3.536 1.00 95.56 94 ILE A C 1
ATOM 729 O O . ILE A 1 94 ? -19.929 -10.520 4.494 1.00 95.56 94 ILE A O 1
ATOM 733 N N . ASP A 1 95 ? -18.014 -10.265 3.320 1.00 95.12 95 ASP A N 1
ATOM 734 C CA . ASP A 1 95 ? -17.181 -11.101 4.172 1.00 95.12 95 ASP A CA 1
ATOM 735 C C . ASP A 1 95 ? -16.865 -10.367 5.493 1.00 95.12 95 ASP A C 1
ATOM 737 O O . ASP A 1 95 ? -17.077 -10.943 6.568 1.00 95.12 95 ASP A O 1
ATOM 741 N N . ASP A 1 96 ? -16.613 -9.052 5.469 1.00 95.06 96 ASP A N 1
ATOM 742 C CA . ASP A 1 96 ? -16.560 -8.219 6.685 1.00 95.06 96 ASP A CA 1
ATOM 743 C C . ASP A 1 96 ? -17.882 -8.219 7.451 1.00 95.06 96 ASP A C 1
ATOM 745 O O . ASP A 1 96 ? -17.935 -8.396 8.675 1.00 95.06 96 ASP A O 1
ATOM 749 N N . LEU A 1 97 ? -18.996 -8.058 6.725 1.00 96.31 97 LEU A N 1
ATOM 750 C CA . LEU A 1 97 ? -20.321 -8.081 7.337 1.00 96.31 97 LEU A CA 1
ATOM 751 C C . LEU A 1 97 ? -20.619 -9.447 7.969 1.00 96.31 97 LEU A C 1
ATOM 753 O O . LEU A 1 97 ? -21.359 -9.510 8.956 1.00 96.31 97 LEU A O 1
ATOM 757 N N . ALA A 1 98 ? -20.068 -10.538 7.434 1.00 97.50 98 ALA A N 1
ATOM 758 C CA . ALA A 1 98 ? -20.213 -11.866 8.014 1.00 97.50 98 ALA A CA 1
ATOM 759 C C . ALA A 1 98 ? -19.494 -11.967 9.367 1.00 97.50 98 ALA A C 1
ATOM 761 O O . ALA A 1 98 ? -20.087 -12.490 10.318 1.00 97.50 98 ALA A O 1
ATOM 762 N N . VAL A 1 99 ? -18.281 -11.414 9.487 1.00 96.69 99 VAL A N 1
ATOM 763 C CA . VAL A 1 99 ? -17.546 -11.350 10.763 1.00 96.69 99 VAL A CA 1
ATOM 764 C C . VAL A 1 99 ? -18.290 -10.478 11.777 1.00 96.69 99 VAL A C 1
ATOM 766 O O . VAL A 1 99 ? -18.538 -10.914 12.905 1.00 96.69 99 VAL A O 1
ATOM 769 N N . MET A 1 100 ? -18.757 -9.294 11.367 1.00 96.62 100 MET A N 1
ATOM 770 C CA . MET A 1 100 ? -19.559 -8.423 12.232 1.00 96.62 100 MET A CA 1
ATOM 771 C C . MET A 1 100 ? -20.858 -9.105 12.684 1.00 96.62 100 MET A C 1
ATOM 773 O O . MET A 1 100 ? -21.216 -9.062 13.859 1.00 96.62 100 MET A O 1
ATOM 777 N N . SER A 1 101 ? -21.554 -9.793 11.776 1.00 97.38 101 SER A N 1
ATOM 778 C CA . SER A 1 101 ? -22.796 -10.512 12.090 1.00 97.38 101 SER A CA 1
ATOM 779 C C . SER A 1 101 ? -22.575 -11.661 13.073 1.00 97.38 101 SER A C 1
ATOM 781 O O . SER A 1 101 ? -23.454 -11.948 13.887 1.00 97.38 101 SER A O 1
ATOM 783 N N . PHE A 1 102 ? -21.416 -12.324 13.012 1.00 97.88 102 PHE A N 1
ATOM 784 C CA . PHE A 1 102 ? -21.048 -13.384 13.949 1.00 97.88 102 PHE A CA 1
ATOM 785 C C . PHE A 1 102 ? -20.848 -12.850 15.374 1.00 97.88 102 PHE A C 1
ATOM 787 O O . PHE A 1 102 ? -21.197 -13.528 16.342 1.00 97.88 102 PHE A O 1
ATOM 794 N N . ASN A 1 103 ? -20.340 -11.624 15.494 1.00 98.00 103 ASN A N 1
ATOM 795 C CA . ASN A 1 103 ? -20.056 -10.969 16.766 1.00 98.00 103 ASN A CA 1
ATOM 796 C C . ASN A 1 103 ? -21.148 -9.979 17.220 1.00 98.00 103 ASN A C 1
ATOM 798 O O . ASN A 1 103 ? -21.017 -9.376 18.281 1.00 98.00 103 ASN A O 1
ATOM 802 N N . TRP A 1 104 ? -22.250 -9.850 16.476 1.00 98.25 104 TRP A N 1
ATOM 803 C CA . TRP A 1 104 ? -23.324 -8.889 16.745 1.00 98.25 104 TRP A CA 1
ATOM 804 C C . TRP A 1 104 ? -23.887 -8.994 18.172 1.00 98.25 104 TRP A C 1
ATOM 806 O O . TRP A 1 104 ? -24.292 -10.074 18.612 1.00 98.25 104 TRP A O 1
ATOM 816 N N . LEU A 1 105 ? -23.976 -7.856 18.873 1.00 98.19 105 LEU A N 1
ATOM 817 C CA . LEU A 1 105 ? -24.435 -7.723 20.266 1.00 98.19 105 LEU A CA 1
ATOM 818 C C . LEU A 1 105 ? -23.584 -8.462 21.306 1.00 98.19 105 LEU A C 1
ATOM 820 O O . LEU A 1 105 ? -24.052 -8.710 22.423 1.00 98.19 105 LEU A O 1
ATOM 824 N N . ARG A 1 106 ? -22.342 -8.822 20.976 1.00 98.25 106 ARG A N 1
ATOM 825 C CA . ARG A 1 106 ? -21.371 -9.193 22.007 1.00 98.25 106 ARG A CA 1
ATOM 826 C C . ARG A 1 106 ? -21.029 -7.971 22.847 1.00 98.25 106 ARG A C 1
ATOM 828 O O . ARG A 1 106 ? -20.997 -6.864 22.336 1.00 98.25 106 ARG A O 1
ATOM 835 N N . THR A 1 107 ? -20.793 -8.191 24.135 1.00 97.94 107 THR A N 1
ATOM 836 C CA . THR A 1 107 ? -20.440 -7.148 25.119 1.00 97.94 107 THR A CA 1
ATOM 837 C C . THR A 1 107 ? -19.226 -7.569 25.955 1.00 97.94 107 THR A C 1
ATOM 839 O O . THR A 1 107 ? -19.055 -7.152 27.100 1.00 97.94 107 THR A O 1
ATOM 842 N N . ASP A 1 108 ? -18.471 -8.543 25.448 1.00 97.75 108 ASP A N 1
ATOM 843 C CA . ASP A 1 108 ? -17.277 -9.120 26.058 1.00 97.75 108 ASP A CA 1
ATOM 844 C C . ASP A 1 108 ? -16.040 -8.860 25.185 1.00 97.75 108 ASP A C 1
ATOM 846 O O . ASP A 1 108 ? -15.091 -9.645 25.203 1.00 97.75 108 ASP A O 1
ATOM 850 N N . CYS A 1 109 ? -16.061 -7.784 24.394 1.00 97.75 109 CYS A N 1
ATOM 851 C CA . CYS A 1 109 ? -14.989 -7.432 23.471 1.00 97.75 109 CYS A CA 1
ATOM 852 C C . CYS A 1 109 ? -13.827 -6.767 24.220 1.00 97.75 109 CYS A C 1
ATOM 854 O O . CYS A 1 109 ? -14.008 -5.961 25.133 1.00 97.75 109 CYS A O 1
ATOM 856 N N . GLY A 1 110 ? -12.602 -7.151 23.876 1.00 96.94 110 GLY A N 1
ATOM 857 C CA . GLY A 1 110 ? -11.396 -6.591 24.467 1.00 96.94 110 GLY A CA 1
ATOM 858 C C . GLY A 1 110 ? -10.131 -7.160 23.838 1.00 96.94 110 GLY A C 1
ATOM 859 O O . GLY A 1 110 ? -10.172 -7.976 22.923 1.00 96.94 110 GLY A O 1
ATOM 860 N N . SER A 1 111 ? -8.969 -6.775 24.360 1.00 95.81 111 SER A N 1
ATOM 861 C CA . SER A 1 111 ? -7.682 -7.224 23.808 1.00 95.81 111 SER A CA 1
ATOM 862 C C . SER A 1 111 ? -7.474 -8.745 23.847 1.00 95.81 111 SER A C 1
ATOM 864 O O . SER A 1 111 ? -6.629 -9.258 23.128 1.00 95.81 111 SER A O 1
ATOM 866 N N . GLU A 1 112 ? -8.216 -9.462 24.692 1.00 97.19 112 GLU A N 1
ATOM 867 C CA . GLU A 1 112 ? -8.156 -10.926 24.833 1.00 97.19 112 GLU A CA 1
ATOM 868 C C . GLU A 1 112 ? -8.840 -11.675 23.668 1.00 97.19 112 GLU A C 1
ATOM 870 O O . GLU A 1 112 ? -8.602 -12.868 23.488 1.00 97.19 112 GLU A O 1
ATOM 875 N N . ASN A 1 113 ? -9.705 -11.005 22.896 1.00 95.75 113 ASN A N 1
ATOM 876 C CA . ASN A 1 113 ? -10.423 -11.570 21.745 1.00 95.75 113 ASN A CA 1
ATOM 877 C C . ASN A 1 113 ? -10.357 -10.657 20.512 1.00 95.75 113 ASN A C 1
ATOM 879 O O . ASN A 1 113 ? -11.295 -10.630 19.717 1.00 95.75 113 ASN A O 1
ATOM 883 N N . ASP A 1 114 ? -9.276 -9.880 20.402 1.00 94.56 114 ASP A N 1
ATOM 884 C CA . ASP A 1 114 ? -9.046 -8.936 19.307 1.00 94.56 114 ASP A CA 1
ATOM 885 C C . ASP A 1 114 ? -10.218 -7.969 19.077 1.00 94.56 114 ASP A C 1
ATOM 887 O O . ASP A 1 114 ? -10.518 -7.611 17.945 1.00 94.56 114 ASP A O 1
ATOM 891 N N . TYR A 1 115 ? -10.875 -7.527 20.157 1.00 96.44 115 TYR A N 1
ATOM 892 C CA . TYR A 1 115 ? -12.086 -6.701 20.088 1.00 96.44 115 TYR A CA 1
ATOM 893 C C . TYR A 1 115 ? -13.178 -7.393 19.256 1.00 96.44 115 TYR A C 1
ATOM 895 O O . TYR A 1 115 ? -13.702 -6.853 18.286 1.00 96.44 115 TYR A O 1
ATOM 903 N N . CYS A 1 116 ? -13.485 -8.636 19.642 1.00 97.25 116 CYS A N 1
ATOM 904 C CA . CYS A 1 116 ? -14.446 -9.504 18.966 1.00 97.25 116 CYS A CA 1
ATOM 905 C C . CYS A 1 116 ? -14.121 -9.728 17.482 1.00 97.25 116 CYS A C 1
ATOM 907 O O . CYS A 1 116 ? -14.954 -9.465 16.617 1.00 97.25 116 CYS A O 1
ATOM 909 N N . ASP A 1 117 ? -12.910 -10.222 17.206 1.00 95.69 117 ASP A N 1
ATOM 910 C CA . ASP A 1 117 ? -12.395 -10.427 15.845 1.00 95.69 117 ASP A CA 1
ATOM 911 C C . ASP A 1 117 ? -12.489 -9.139 15.002 1.00 95.69 117 ASP A C 1
ATOM 913 O O . ASP A 1 117 ? -12.934 -9.162 13.859 1.00 95.69 117 ASP A O 1
ATOM 917 N N . TYR A 1 118 ? -12.113 -8.005 15.605 1.00 95.06 118 TYR A N 1
ATOM 918 C CA . TYR A 1 118 ? -12.159 -6.653 15.035 1.00 95.06 118 TYR A CA 1
ATOM 919 C C . TYR A 1 118 ? -13.560 -6.095 14.725 1.00 95.06 118 TYR A C 1
ATOM 921 O O . TYR A 1 118 ? -13.665 -5.024 14.130 1.00 95.06 118 TYR A O 1
ATOM 929 N N . ALA A 1 119 ? -14.633 -6.773 15.144 1.00 96.44 119 ALA A N 1
ATOM 930 C CA . ALA A 1 119 ? -16.002 -6.302 14.936 1.00 96.44 119 ALA A CA 1
ATOM 931 C C . ALA A 1 119 ? -16.410 -5.135 15.858 1.00 96.44 119 ALA A C 1
ATOM 933 O O . ALA A 1 119 ? -17.318 -4.392 15.491 1.00 96.44 119 ALA A O 1
ATOM 934 N N . ASP A 1 120 ? -15.766 -4.990 17.024 1.00 97.31 120 ASP A N 1
ATOM 935 C CA . ASP A 1 120 ? -15.850 -3.804 17.895 1.00 97.31 120 ASP A CA 1
ATOM 936 C C . ASP A 1 120 ? -14.810 -2.780 17.395 1.00 97.31 120 ASP A C 1
ATOM 938 O O . ASP A 1 120 ? -13.615 -2.821 17.726 1.00 97.31 120 ASP A O 1
ATOM 942 N N . ILE A 1 121 ? -15.263 -1.933 16.469 1.00 94.31 121 ILE A N 1
ATOM 943 C CA . ILE A 1 121 ? -14.449 -1.032 15.646 1.00 94.31 121 ILE A CA 1
ATOM 944 C C . ILE A 1 121 ? -14.016 0.184 16.463 1.00 94.31 121 ILE A C 1
ATOM 946 O O . ILE A 1 121 ? -12.865 0.631 16.344 1.00 94.31 121 ILE A O 1
ATOM 950 N N . ASP A 1 122 ? -14.917 0.738 17.278 1.00 94.38 122 ASP A N 1
ATOM 951 C CA . ASP A 1 122 ? -14.614 1.895 18.125 1.00 94.38 122 ASP A CA 1
ATOM 952 C C . ASP A 1 122 ? -13.999 1.522 19.485 1.00 94.38 122 ASP A C 1
ATOM 954 O O . ASP A 1 122 ? -13.423 2.392 20.156 1.00 94.38 122 ASP A O 1
ATOM 958 N N . LYS A 1 123 ? -13.963 0.218 19.790 1.00 95.31 123 LYS A N 1
ATOM 959 C CA . LYS A 1 123 ? -13.304 -0.405 20.942 1.00 95.31 123 LYS A CA 1
ATOM 960 C C . LYS A 1 123 ? -13.956 -0.026 22.263 1.00 95.31 123 LYS A C 1
ATOM 962 O O . LYS A 1 123 ? -13.249 0.130 23.270 1.00 95.31 123 LYS A O 1
ATOM 967 N N . ASP A 1 124 ? -15.274 0.148 22.264 1.00 96.69 124 ASP A N 1
ATOM 968 C CA . ASP A 1 124 ? -16.054 0.469 23.456 1.00 96.69 124 ASP A CA 1
ATOM 969 C C . ASP A 1 124 ? -16.400 -0.767 24.317 1.00 96.69 124 ASP A C 1
ATOM 971 O O . ASP A 1 124 ? -16.790 -0.621 25.484 1.00 96.69 124 ASP A O 1
ATOM 975 N N . GLY A 1 125 ? -16.124 -1.972 23.804 1.00 97.75 125 GLY A N 1
ATOM 976 C CA . GLY A 1 125 ? -16.311 -3.255 24.480 1.00 97.75 125 GLY A CA 1
ATOM 977 C C . GLY A 1 125 ? -17.560 -4.021 24.039 1.00 97.75 125 GLY A C 1
ATOM 978 O O . GLY A 1 125 ? -17.789 -5.134 24.538 1.00 97.75 125 GLY A O 1
ATOM 979 N N . GLU A 1 126 ? -18.354 -3.476 23.120 1.00 98.31 126 GLU A N 1
ATOM 980 C CA . GLU A 1 126 ? -19.518 -4.130 22.534 1.00 98.31 126 GLU A CA 1
ATOM 981 C C . GLU A 1 126 ? -19.555 -4.021 21.003 1.00 98.31 126 GLU A C 1
ATOM 983 O O . GLU A 1 126 ? -18.889 -3.193 20.415 1.00 98.31 126 GLU A O 1
ATOM 988 N N . VAL A 1 127 ? -20.305 -4.913 20.344 1.00 98.25 127 VAL A N 1
ATOM 989 C CA . VAL A 1 127 ? -20.583 -4.818 18.899 1.00 98.25 127 VAL A CA 1
ATOM 990 C C . VAL A 1 127 ? -22.023 -4.368 18.718 1.00 98.25 127 VAL A C 1
ATOM 992 O O . VAL A 1 127 ? -22.960 -5.153 18.934 1.00 98.25 127 VAL A O 1
ATOM 995 N N . ASN A 1 128 ? -22.220 -3.113 18.335 1.00 98.19 128 ASN A N 1
ATOM 996 C CA . ASN A 1 128 ? -23.527 -2.465 18.301 1.00 98.19 128 ASN A CA 1
ATOM 997 C C . ASN A 1 128 ? -23.749 -1.660 16.998 1.00 98.19 128 ASN A C 1
ATOM 999 O O . ASN A 1 128 ? -23.154 -1.911 15.946 1.00 98.19 128 ASN A O 1
ATOM 1003 N N . PHE A 1 129 ? -24.718 -0.741 17.018 1.00 98.00 129 PHE A N 1
ATOM 1004 C CA . PHE A 1 129 ? -25.046 0.050 15.833 1.00 98.00 129 PHE A CA 1
ATOM 1005 C C . PHE A 1 129 ? -23.980 1.090 15.492 1.00 98.00 129 PHE A C 1
ATOM 1007 O O . PHE A 1 129 ? -23.876 1.457 14.322 1.00 98.00 129 PHE A O 1
ATOM 1014 N N . GLU A 1 130 ? -23.212 1.560 16.465 1.00 97.25 130 GLU A N 1
ATOM 1015 C CA . GLU A 1 130 ? -22.111 2.487 16.271 1.00 97.25 130 GLU A CA 1
ATOM 1016 C C . GLU A 1 130 ? -21.013 1.833 15.414 1.00 97.25 130 GLU A C 1
ATOM 1018 O O . GLU A 1 130 ? -20.623 2.425 14.402 1.00 97.25 130 GLU A O 1
ATOM 1023 N N . ASP A 1 131 ? -20.645 0.573 15.674 1.00 97.00 131 ASP A N 1
ATOM 1024 C CA . ASP A 1 131 ? -19.728 -0.197 14.813 1.00 97.00 131 ASP A CA 1
ATOM 1025 C C . ASP A 1 131 ? -20.268 -0.362 13.397 1.00 97.00 131 ASP A C 1
ATOM 1027 O O . ASP A 1 131 ? -19.581 -0.106 12.403 1.00 97.00 131 ASP A O 1
ATOM 1031 N N . TYR A 1 132 ? -21.545 -0.736 13.285 1.00 96.06 132 TYR A N 1
ATOM 1032 C CA . TYR A 1 132 ? -22.190 -0.891 11.985 1.00 96.06 132 TYR A CA 1
ATOM 1033 C C . TYR A 1 132 ? -22.167 0.412 11.178 1.00 96.06 132 TYR A C 1
ATOM 1035 O O . TYR A 1 132 ? -22.019 0.380 9.956 1.00 96.06 132 TYR A O 1
ATOM 1043 N N . VAL A 1 133 ? -22.294 1.573 11.830 1.00 95.50 133 VAL A N 1
ATOM 1044 C CA . VAL A 1 133 ? -22.186 2.874 11.158 1.00 95.50 133 VAL A CA 1
ATOM 1045 C C . VAL A 1 133 ? -20.790 3.068 10.565 1.00 95.50 133 VAL A C 1
ATOM 1047 O O . VAL A 1 133 ? -20.696 3.555 9.435 1.00 95.50 133 VAL A O 1
ATOM 1050 N N . PHE A 1 134 ? -19.726 2.658 11.261 1.00 91.38 134 PHE A N 1
ATOM 1051 C CA . PHE A 1 134 ? -18.372 2.695 10.707 1.00 91.38 134 PHE A CA 1
ATOM 1052 C C . PHE A 1 134 ? -18.231 1.763 9.501 1.00 91.38 134 PHE A C 1
ATOM 1054 O O . PHE A 1 134 ? -17.868 2.246 8.425 1.00 91.38 134 PHE A O 1
ATOM 1061 N N . ALA A 1 135 ? -18.604 0.485 9.628 1.00 92.31 135 ALA A N 1
ATOM 1062 C CA . ALA A 1 135 ? -18.535 -0.483 8.527 1.00 92.31 135 ALA A CA 1
ATOM 1063 C C . ALA A 1 135 ? -19.345 -0.015 7.302 1.00 92.31 135 ALA A C 1
ATOM 1065 O O . ALA A 1 135 ? -18.843 0.042 6.180 1.00 92.31 135 ALA A O 1
ATOM 1066 N N . ALA A 1 136 ? -20.583 0.444 7.514 1.00 93.19 136 ALA A N 1
ATOM 1067 C CA . ALA A 1 136 ? -21.442 0.957 6.451 1.00 93.19 136 ALA A CA 1
ATOM 1068 C C . ALA A 1 136 ? -20.889 2.232 5.794 1.00 93.19 136 ALA A C 1
ATOM 1070 O O . ALA A 1 136 ? -21.127 2.465 4.606 1.00 93.19 136 ALA A O 1
ATOM 1071 N N . SER A 1 137 ? -20.156 3.067 6.541 1.00 89.44 137 SER A N 1
ATOM 1072 C CA . SER A 1 137 ? -19.541 4.277 5.990 1.00 89.44 137 SER A CA 1
ATOM 1073 C C . SER A 1 137 ? -18.479 3.962 4.939 1.00 89.44 137 SER A C 1
ATOM 1075 O O . SER A 1 137 ? -18.277 4.777 4.034 1.00 89.44 137 SER A O 1
ATOM 1077 N N . ASP A 1 138 ? -17.857 2.785 5.031 1.00 89.25 138 ASP A N 1
ATOM 1078 C CA . ASP A 1 138 ? -16.837 2.281 4.119 1.00 89.25 138 ASP A CA 1
ATOM 1079 C C . ASP A 1 138 ? -17.341 1.160 3.201 1.00 89.25 138 ASP A C 1
ATOM 1081 O O . ASP A 1 138 ? -16.552 0.620 2.442 1.00 89.25 138 ASP A O 1
ATOM 1085 N N . TRP A 1 139 ? -18.647 0.878 3.166 1.00 92.81 139 TRP A N 1
ATOM 1086 C CA . TRP A 1 139 ? -19.216 -0.198 2.347 1.00 92.81 139 TRP A CA 1
ATOM 1087 C C . TRP A 1 139 ? -18.814 -0.120 0.869 1.00 92.81 139 TRP A C 1
ATOM 1089 O O . TRP A 1 139 ? -18.989 0.920 0.220 1.00 92.81 139 TRP A O 1
ATOM 1099 N N . LEU A 1 140 ? -18.310 -1.234 0.328 1.00 88.81 140 LEU A N 1
ATOM 1100 C CA . LEU A 1 140 ? -17.730 -1.368 -1.016 1.00 88.81 140 LEU A CA 1
ATOM 1101 C C . LEU A 1 140 ? -16.582 -0.395 -1.297 1.00 88.81 140 LEU A C 1
ATOM 1103 O O . LEU A 1 140 ? -16.144 -0.251 -2.445 1.00 88.81 140 LEU A O 1
ATOM 1107 N N . LYS A 1 141 ? -16.075 0.299 -0.277 1.00 82.88 141 LYS A N 1
ATOM 1108 C CA . LYS A 1 141 ? -14.782 0.937 -0.380 1.00 82.88 141 LYS A CA 1
ATOM 1109 C C . LYS A 1 141 ? -13.781 -0.166 -0.135 1.00 82.88 141 LYS A C 1
ATOM 1111 O O . LYS A 1 141 ? -13.599 -0.647 0.971 1.00 82.88 141 LYS A O 1
ATOM 1116 N N . GLY A 1 142 ? -12.978 -0.412 -1.147 1.00 68.62 142 GLY A N 1
ATOM 1117 C CA . GLY A 1 142 ? -11.928 -1.398 -1.047 1.00 68.62 142 GLY A CA 1
ATOM 1118 C C . GLY A 1 142 ? -11.015 -1.353 -2.236 1.00 68.62 142 GLY A C 1
ATOM 1119 O O . GLY A 1 142 ? -11.093 -0.438 -3.061 1.00 68.62 142 GLY A O 1
ATOM 1120 N N . GLY A 1 143 ? -10.149 -2.343 -2.290 1.00 63.22 143 GLY A N 1
ATOM 1121 C CA . GLY A 1 143 ? -9.094 -2.457 -3.261 1.00 63.22 143 GLY A CA 1
ATOM 1122 C C . GLY A 1 143 ? -7.791 -2.403 -2.510 1.00 63.22 143 GLY A C 1
ATOM 1123 O O . GLY A 1 143 ? -7.276 -1.320 -2.216 1.00 63.22 143 GLY A O 1
ATOM 1124 N N . CYS A 1 144 ? -7.216 -3.577 -2.274 1.00 56.94 144 CYS A N 1
ATOM 1125 C CA . CYS A 1 144 ? -5.797 -3.656 -2.040 1.00 56.94 144 CYS A CA 1
ATOM 1126 C C . CYS A 1 144 ? -5.098 -2.987 -3.230 1.00 56.94 144 CYS A C 1
ATOM 1128 O O . CYS A 1 144 ? -4.780 -3.612 -4.245 1.00 56.94 144 CYS A O 1
ATOM 1130 N N . GLN A 1 145 ? -4.723 -1.722 -3.072 1.00 51.88 145 GLN A N 1
ATOM 1131 C CA . GLN A 1 145 ? -3.419 -1.318 -3.551 1.00 51.88 145 GLN A CA 1
ATOM 1132 C C . GLN A 1 145 ? -2.409 -2.041 -2.661 1.00 51.88 145 GLN A C 1
ATOM 1134 O O . GLN A 1 145 ? -1.727 -1.441 -1.837 1.00 51.88 145 GLN A O 1
ATOM 1139 N N . TYR A 1 146 ? -2.321 -3.368 -2.812 1.00 55.84 146 TYR A N 1
ATOM 1140 C CA . TYR A 1 146 ? -1.090 -4.057 -2.505 1.00 55.84 146 TYR A CA 1
ATOM 1141 C C . TYR A 1 146 ? -0.033 -3.278 -3.272 1.00 55.84 146 TYR A C 1
ATOM 1143 O O . TYR A 1 146 ? -0.110 -3.196 -4.505 1.00 55.84 146 TYR A O 1
ATOM 1151 N N . ALA A 1 147 ? 0.876 -2.636 -2.539 1.00 60.94 147 ALA A N 1
ATOM 1152 C CA . ALA A 1 147 ? 1.980 -1.936 -3.160 1.00 60.94 147 ALA A CA 1
ATOM 1153 C C . ALA A 1 147 ? 2.631 -2.905 -4.152 1.00 60.94 147 ALA A C 1
ATOM 1155 O O . ALA A 1 147 ? 2.816 -4.091 -3.838 1.00 60.94 147 ALA A O 1
ATOM 1156 N N . CYS A 1 148 ? 2.901 -2.422 -5.363 1.00 68.94 148 CYS A N 1
ATOM 1157 C CA . CYS A 1 148 ? 3.622 -3.192 -6.363 1.00 68.94 148 CYS A CA 1
ATOM 1158 C C . CYS A 1 148 ? 4.847 -3.850 -5.746 1.00 68.94 148 CYS A C 1
ATOM 1160 O O . CYS A 1 148 ? 5.646 -3.165 -5.111 1.00 68.94 148 CYS A O 1
ATOM 1162 N N . GLY A 1 149 ? 5.017 -5.157 -5.932 1.00 66.69 149 GLY A N 1
ATOM 1163 C CA . GLY A 1 149 ? 6.174 -5.854 -5.374 1.00 66.69 149 GLY A CA 1
ATOM 1164 C C . GLY A 1 149 ? 6.027 -6.261 -3.907 1.00 66.69 149 GLY A C 1
ATOM 1165 O O . GLY A 1 149 ? 6.987 -6.765 -3.331 1.00 66.69 149 GLY A O 1
ATOM 1166 N N . SER A 1 150 ? 4.847 -6.103 -3.303 1.00 68.25 150 SER A N 1
ATOM 1167 C CA . SER A 1 150 ? 4.513 -6.783 -2.046 1.00 68.25 150 SER A CA 1
ATOM 1168 C C . SER A 1 150 ? 4.435 -8.304 -2.228 1.00 68.25 150 SER A C 1
ATOM 1170 O O . SER A 1 150 ? 4.204 -8.802 -3.329 1.00 68.25 150 SER A O 1
ATOM 1172 N N . GLU A 1 151 ? 4.566 -9.059 -1.133 1.00 69.00 151 GLU A N 1
ATOM 1173 C CA . GLU A 1 151 ? 4.457 -10.528 -1.146 1.00 69.00 151 GLU A CA 1
ATOM 1174 C C . GLU A 1 151 ? 3.111 -11.016 -1.713 1.00 69.00 151 GLU A C 1
ATOM 1176 O O . GLU A 1 151 ? 3.059 -12.020 -2.419 1.00 69.00 151 GLU A O 1
ATOM 1181 N N . ARG A 1 152 ? 2.025 -10.270 -1.458 1.00 63.28 152 ARG A N 1
ATOM 1182 C CA . ARG A 1 152 ? 0.670 -10.594 -1.933 1.00 63.28 152 ARG A CA 1
ATOM 1183 C C . ARG A 1 152 ? 0.374 -10.099 -3.359 1.00 63.28 152 ARG A C 1
ATOM 1185 O O . ARG A 1 152 ? -0.520 -10.640 -4.004 1.00 63.28 152 ARG A O 1
ATOM 1192 N N . ARG A 1 153 ? 1.130 -9.122 -3.882 1.00 72.19 153 ARG A N 1
ATOM 1193 C CA . ARG A 1 153 ? 1.068 -8.656 -5.284 1.00 72.19 153 ARG A CA 1
ATOM 1194 C C . ARG A 1 153 ? 2.487 -8.457 -5.833 1.00 72.19 153 ARG A C 1
ATOM 1196 O O . ARG A 1 153 ? 2.936 -7.312 -5.980 1.00 72.19 153 ARG A O 1
ATOM 1203 N N . PRO A 1 154 ? 3.208 -9.557 -6.122 1.00 80.06 154 PRO A N 1
ATOM 1204 C CA . PRO A 1 154 ? 4.546 -9.466 -6.681 1.00 80.06 154 PRO A CA 1
ATOM 1205 C C . PRO A 1 154 ? 4.491 -8.755 -8.031 1.00 80.06 154 PRO A C 1
ATOM 1207 O O . PRO A 1 154 ? 3.547 -8.928 -8.807 1.00 80.06 154 PRO A O 1
ATOM 1210 N N . ARG A 1 155 ? 5.510 -7.938 -8.298 1.00 84.75 155 ARG A N 1
ATOM 1211 C CA . ARG A 1 155 ? 5.636 -7.227 -9.567 1.00 84.75 155 ARG A CA 1
ATOM 1212 C C . ARG A 1 155 ? 5.795 -8.258 -10.692 1.00 84.75 155 ARG A C 1
ATOM 1214 O O . ARG A 1 155 ? 6.671 -9.121 -10.564 1.00 84.75 155 ARG A O 1
ATOM 1221 N N . PRO A 1 156 ? 4.968 -8.216 -11.754 1.00 90.44 156 PRO A N 1
ATOM 1222 C CA . PRO A 1 156 ? 5.191 -9.051 -12.927 1.00 90.44 156 PRO A CA 1
ATOM 1223 C C . PRO A 1 156 ? 6.612 -8.845 -13.457 1.00 90.44 156 PRO A C 1
ATOM 1225 O O . PRO A 1 156 ? 7.129 -7.731 -13.428 1.00 90.44 156 PRO A O 1
ATOM 1228 N N . GLY A 1 157 ? 7.253 -9.905 -13.950 1.00 90.81 157 GLY A N 1
ATOM 1229 C CA . GLY A 1 157 ? 8.608 -9.791 -14.502 1.00 90.81 157 GLY A CA 1
ATOM 1230 C C . GLY A 1 157 ? 8.676 -8.862 -15.719 1.00 90.81 157 GLY A C 1
ATOM 1231 O O . GLY A 1 157 ? 9.720 -8.276 -15.970 1.00 90.81 157 GLY A O 1
ATOM 1232 N N . ALA A 1 158 ? 7.554 -8.720 -16.430 1.00 94.81 158 ALA A N 1
ATOM 1233 C CA . ALA A 1 158 ? 7.396 -7.891 -17.621 1.00 94.81 158 ALA A CA 1
ATOM 1234 C C . ALA A 1 158 ? 6.803 -6.488 -17.363 1.00 94.81 158 ALA A C 1
ATOM 1236 O O . ALA A 1 158 ? 6.547 -5.762 -18.319 1.00 94.81 158 ALA A O 1
ATOM 1237 N N . ASP A 1 159 ? 6.566 -6.106 -16.103 1.00 93.19 159 ASP A N 1
ATOM 1238 C CA . ASP A 1 159 ? 6.165 -4.738 -15.737 1.00 93.19 159 ASP A CA 1
ATOM 1239 C C . ASP A 1 159 ? 7.424 -3.860 -15.685 1.00 93.19 159 ASP A C 1
ATOM 1241 O O . ASP A 1 159 ? 8.072 -3.716 -14.642 1.00 93.19 159 ASP A O 1
ATOM 1245 N N . PHE A 1 160 ? 7.815 -3.309 -16.828 1.00 92.38 160 PHE A N 1
ATOM 1246 C CA . PHE A 1 160 ? 9.012 -2.481 -16.965 1.00 92.38 160 PHE A CA 1
ATOM 1247 C C . PHE A 1 160 ? 8.756 -1.028 -16.540 1.00 92.38 160 PHE A C 1
ATOM 1249 O O . PHE A 1 160 ? 9.688 -0.339 -16.116 1.00 92.38 160 PHE A O 1
ATOM 1256 N N . SER A 1 161 ? 7.505 -0.569 -16.608 1.00 89.94 161 SER A N 1
ATOM 1257 C CA . SER A 1 161 ? 7.085 0.798 -16.285 1.00 89.94 161 SER A CA 1
ATOM 1258 C C . SER A 1 161 ? 6.944 1.061 -14.778 1.00 89.94 161 SER A C 1
ATOM 1260 O O . SER A 1 161 ? 7.235 2.163 -14.310 1.00 89.94 161 SER A O 1
ATOM 1262 N N . GLY A 1 162 ? 6.601 0.034 -14.001 1.00 83.56 162 GLY A N 1
ATOM 1263 C CA . GLY A 1 162 ? 6.447 0.079 -12.545 1.00 83.56 162 GLY A CA 1
ATOM 1264 C C . GLY A 1 162 ? 5.049 0.401 -12.061 1.00 83.56 162 GLY A C 1
ATOM 1265 O O . GLY A 1 162 ? 4.902 0.779 -10.898 1.00 83.56 162 GLY A O 1
ATOM 1266 N N . ASP A 1 163 ? 4.045 0.249 -12.917 1.00 82.94 163 ASP A N 1
ATOM 1267 C CA . ASP A 1 163 ? 2.647 0.541 -12.605 1.00 82.94 163 ASP A CA 1
ATOM 1268 C C . ASP A 1 163 ? 1.827 -0.702 -12.199 1.00 82.94 163 ASP A C 1
ATOM 1270 O O . ASP A 1 163 ? 0.626 -0.602 -11.930 1.00 82.94 163 ASP A O 1
ATOM 1274 N N . CYS A 1 164 ? 2.495 -1.852 -12.041 1.00 84.62 164 CYS A N 1
ATOM 1275 C CA . CYS A 1 164 ? 1.928 -3.154 -11.681 1.00 84.62 164 CYS A CA 1
ATOM 1276 C C . CYS A 1 164 ? 1.053 -3.804 -12.738 1.00 84.62 164 CYS A C 1
ATOM 1278 O O . CYS A 1 164 ? 0.262 -4.706 -12.407 1.00 84.62 164 CYS A O 1
ATOM 1280 N N . GLU A 1 165 ? 1.169 -3.358 -13.977 1.00 87.69 165 GLU A N 1
ATOM 1281 C CA . GLU A 1 165 ? 0.494 -3.945 -15.113 1.00 87.69 165 GLU A CA 1
ATOM 1282 C C . GLU A 1 165 ? 1.520 -4.359 -16.160 1.00 87.69 165 GLU A C 1
ATOM 1284 O O . GLU A 1 165 ? 2.701 -4.060 -16.056 1.00 87.69 165 GLU A O 1
ATOM 1289 N N . VAL A 1 166 ? 1.086 -5.202 -17.093 1.00 92.62 166 VAL A N 1
ATOM 1290 C CA . VAL A 1 166 ? 1.893 -5.539 -18.266 1.00 92.62 166 VAL A CA 1
ATOM 1291 C C . VAL A 1 166 ? 1.044 -5.177 -19.461 1.00 92.62 166 VAL A C 1
ATOM 1293 O O . VAL A 1 166 ? 0.127 -5.924 -19.833 1.00 92.62 166 VAL A O 1
ATOM 1296 N N . ASP A 1 167 ? 1.299 -3.993 -20.001 1.00 93.00 167 ASP A N 1
ATOM 1297 C CA . ASP A 1 167 ? 0.463 -3.374 -21.016 1.00 93.00 167 ASP A CA 1
ATOM 1298 C C . ASP A 1 167 ? 1.277 -2.753 -22.170 1.00 93.00 167 ASP A C 1
ATOM 1300 O O . ASP A 1 167 ? 2.399 -3.162 -22.486 1.00 93.00 167 ASP A O 1
ATOM 1304 N N . ILE A 1 168 ? 0.657 -1.836 -22.916 1.00 94.25 168 ILE A N 1
ATOM 1305 C CA . ILE A 1 168 ? 1.280 -1.201 -24.078 1.00 94.25 168 ILE A CA 1
ATOM 1306 C C . ILE A 1 168 ? 2.483 -0.317 -23.698 1.00 94.25 168 ILE A C 1
ATOM 1308 O O . ILE A 1 168 ? 3.374 -0.128 -24.529 1.00 94.25 168 ILE A O 1
ATOM 1312 N N . PHE A 1 169 ? 2.530 0.221 -22.479 1.00 93.81 169 PHE A N 1
ATOM 1313 C CA . PHE A 1 169 ? 3.634 1.054 -22.012 1.00 93.81 169 PHE A CA 1
ATOM 1314 C C . PHE A 1 169 ? 4.883 0.215 -21.744 1.00 93.81 169 PHE A C 1
ATOM 1316 O O . PHE A 1 169 ? 5.983 0.614 -22.131 1.00 93.81 169 PHE A O 1
ATOM 1323 N N . ASP A 1 170 ? 4.727 -0.992 -21.207 1.00 95.00 170 ASP A N 1
ATOM 1324 C CA . ASP A 1 170 ? 5.837 -1.937 -21.065 1.00 95.00 170 ASP A CA 1
ATOM 1325 C C . ASP A 1 170 ? 6.317 -2.443 -22.428 1.00 95.00 170 ASP A C 1
ATOM 1327 O O . ASP A 1 170 ? 7.520 -2.525 -22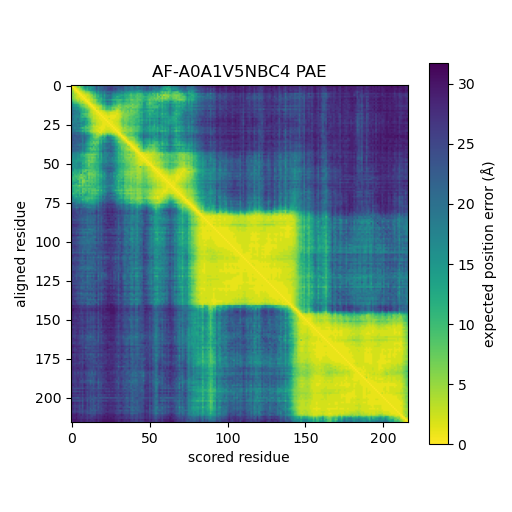.684 1.00 95.00 170 ASP A O 1
ATOM 1331 N N . LEU A 1 171 ? 5.383 -2.687 -23.356 1.00 95.69 171 LEU A N 1
ATOM 1332 C CA . LEU A 1 171 ? 5.731 -3.037 -24.733 1.00 95.69 171 LEU A CA 1
ATOM 1333 C C . LEU A 1 171 ? 6.566 -1.937 -25.402 1.00 95.69 171 LEU A C 1
ATOM 1335 O O . LEU A 1 171 ?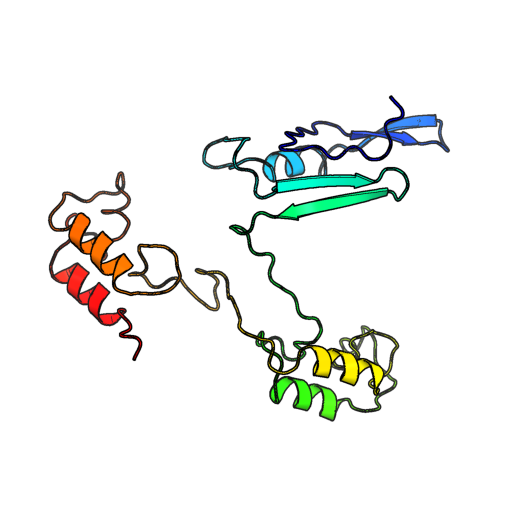 7.494 -2.241 -26.153 1.00 95.69 171 LEU A O 1
ATOM 1339 N N . GLN A 1 172 ? 6.254 -0.665 -25.142 1.00 96.88 172 GLN A N 1
ATOM 1340 C CA . GLN A 1 172 ? 7.052 0.447 -25.649 1.00 96.88 172 GLN A CA 1
ATOM 1341 C C . GLN A 1 172 ? 8.490 0.372 -25.120 1.00 96.88 172 GLN A C 1
ATOM 1343 O O . GLN A 1 172 ? 9.421 0.520 -25.909 1.00 96.88 172 GLN A O 1
ATOM 1348 N N . ILE A 1 173 ? 8.682 0.102 -23.825 1.00 94.25 173 ILE A N 1
ATOM 1349 C CA . ILE A 1 173 ? 10.018 -0.037 -23.227 1.00 94.25 173 ILE A CA 1
ATOM 1350 C C . ILE A 1 173 ? 10.772 -1.211 -23.868 1.00 94.25 173 ILE A C 1
ATOM 1352 O O . ILE A 1 173 ? 11.902 -1.033 -24.317 1.00 94.25 173 ILE A O 1
ATOM 1356 N N . ALA A 1 174 ? 10.139 -2.379 -24.004 1.00 96.25 174 ALA A N 1
ATOM 1357 C CA . ALA A 1 174 ? 10.753 -3.533 -24.663 1.00 96.25 174 ALA A CA 1
ATOM 1358 C C . ALA A 1 174 ? 11.154 -3.231 -26.120 1.00 96.25 174 ALA A C 1
ATOM 1360 O O . ALA A 1 174 ? 12.236 -3.606 -26.570 1.00 96.25 174 ALA A O 1
ATOM 1361 N N . ALA A 1 175 ? 10.308 -2.504 -26.857 1.00 96.88 175 ALA A N 1
ATOM 1362 C CA . ALA A 1 175 ? 10.592 -2.088 -28.227 1.00 96.88 175 ALA A CA 1
ATOM 1363 C C . ALA A 1 175 ? 11.728 -1.054 -28.311 1.00 96.88 175 ALA A C 1
ATOM 1365 O O . ALA A 1 175 ? 12.525 -1.094 -29.249 1.00 96.88 175 ALA A O 1
ATOM 1366 N N . GLU A 1 176 ? 11.822 -0.137 -27.343 1.00 96.69 176 GLU A N 1
ATOM 1367 C CA . GLU A 1 176 ? 12.923 0.825 -27.247 1.00 96.69 176 GLU A CA 1
ATOM 1368 C C . GLU A 1 176 ? 14.262 0.133 -27.010 1.00 96.69 176 GLU A C 1
ATOM 1370 O O . GLU A 1 176 ? 15.282 0.637 -27.480 1.00 96.69 176 GLU A O 1
ATOM 1375 N N . GLU A 1 177 ? 14.274 -0.991 -26.297 1.00 97.44 177 GLU A N 1
ATOM 1376 C CA . GLU A 1 177 ? 15.483 -1.741 -25.954 1.00 97.44 177 GLU A CA 1
ATOM 1377 C C . GLU A 1 177 ? 15.819 -2.889 -26.928 1.00 97.44 177 GLU A C 1
ATOM 1379 O O . GLU A 1 177 ? 16.860 -3.533 -26.797 1.00 97.44 177 GLU A O 1
ATOM 1384 N N . TRP A 1 178 ? 14.987 -3.102 -27.950 1.00 97.94 178 TRP A N 1
ATOM 1385 C CA . TRP A 1 178 ? 15.113 -4.198 -28.912 1.00 97.94 178 TRP A CA 1
ATOM 1386 C C . TRP A 1 178 ? 16.505 -4.290 -29.556 1.00 97.94 178 TRP A C 1
ATOM 1388 O O . TRP A 1 178 ? 16.984 -3.335 -30.176 1.00 97.94 178 TRP A O 1
ATOM 1398 N N . LEU A 1 179 ? 17.123 -5.474 -29.466 1.00 97.25 179 LEU A N 1
ATOM 1399 C CA . LEU A 1 179 ? 18.438 -5.805 -30.030 1.00 97.25 179 LEU A CA 1
ATOM 1400 C C . LEU A 1 179 ? 19.607 -4.919 -29.562 1.00 97.25 179 LEU A C 1
ATOM 1402 O O . LEU A 1 179 ? 20.654 -4.891 -30.216 1.00 97.25 179 LEU A O 1
ATOM 1406 N N . LYS A 1 180 ? 19.460 -4.187 -28.454 1.00 95.19 180 LYS A N 1
ATOM 1407 C CA . LYS A 1 180 ? 20.593 -3.504 -27.821 1.00 95.19 180 LYS A CA 1
ATOM 1408 C C . LYS A 1 180 ? 21.444 -4.488 -27.025 1.00 95.19 180 LYS A C 1
ATOM 1410 O O . LYS A 1 180 ? 20.970 -5.535 -26.603 1.00 95.19 180 LYS A O 1
ATOM 1415 N N . GLU A 1 181 ? 22.701 -4.115 -26.803 1.00 95.62 181 GLU A N 1
ATOM 1416 C CA . GLU A 1 181 ? 23.574 -4.824 -25.867 1.00 95.62 181 GLU A CA 1
ATOM 1417 C C . GLU A 1 181 ? 23.102 -4.546 -24.434 1.00 95.62 181 GLU A C 1
ATOM 1419 O O . GLU A 1 181 ? 23.092 -3.398 -23.976 1.00 95.62 181 GLU A O 1
ATOM 1424 N N . CYS A 1 182 ? 22.685 -5.604 -23.747 1.00 93.50 182 CYS A N 1
ATOM 1425 C CA . CYS A 1 182 ? 22.181 -5.572 -22.384 1.00 93.50 182 CYS A CA 1
ATOM 1426 C C . CYS A 1 182 ? 23.236 -6.116 -21.428 1.00 93.50 182 CYS A C 1
ATOM 1428 O O . CYS A 1 182 ? 23.922 -7.100 -21.706 1.00 93.50 182 CYS A O 1
ATOM 1430 N N . ASP A 1 183 ? 23.381 -5.460 -20.287 1.00 90.38 183 ASP A N 1
ATOM 1431 C CA . ASP A 1 183 ? 24.260 -5.914 -19.229 1.00 90.38 183 ASP A CA 1
ATOM 1432 C C . ASP A 1 183 ? 23.757 -5.427 -17.870 1.00 90.38 183 ASP A C 1
ATOM 1434 O O . ASP A 1 183 ? 22.800 -4.663 -17.736 1.00 90.38 183 ASP A O 1
ATOM 1438 N N . TRP A 1 184 ? 24.434 -5.848 -16.812 1.00 84.88 184 TRP A N 1
ATOM 1439 C CA . TRP A 1 184 ? 24.066 -5.434 -15.466 1.00 84.88 184 TRP A CA 1
ATOM 1440 C C . TRP A 1 184 ? 24.194 -3.911 -15.238 1.00 84.88 184 TRP A C 1
ATOM 1442 O O . TRP A 1 184 ? 23.549 -3.399 -14.323 1.00 84.88 184 TRP A O 1
ATOM 1452 N N . LEU A 1 185 ? 24.985 -3.178 -16.039 1.00 82.19 185 LEU A N 1
ATOM 1453 C CA . LEU A 1 185 ? 25.161 -1.723 -15.915 1.00 82.19 185 LEU A CA 1
ATOM 1454 C C . LEU A 1 185 ? 23.953 -0.952 -16.456 1.00 82.19 185 LEU A C 1
ATOM 1456 O O . LEU A 1 185 ? 23.650 0.125 -15.943 1.00 82.19 185 LEU A O 1
ATOM 1460 N N . ASN A 1 186 ? 23.245 -1.496 -17.449 1.00 83.62 186 ASN A N 1
ATOM 1461 C CA . ASN A 1 186 ? 21.986 -0.942 -17.959 1.00 83.62 186 ASN A CA 1
ATOM 1462 C C . ASN A 1 186 ? 20.737 -1.672 -17.433 1.00 83.62 186 ASN A C 1
ATOM 1464 O O . ASN A 1 186 ? 19.650 -1.551 -18.007 1.00 83.62 186 ASN A O 1
ATOM 1468 N N . TYR A 1 187 ? 20.892 -2.385 -16.312 1.00 86.25 187 TYR A N 1
ATOM 1469 C CA . TYR A 1 187 ? 19.837 -3.166 -15.667 1.00 86.25 187 TYR A CA 1
ATOM 1470 C C . TYR A 1 187 ? 19.214 -4.200 -16.621 1.00 86.25 187 TYR A C 1
ATOM 1472 O O . TYR A 1 187 ? 18.000 -4.351 -16.669 1.00 86.25 187 TYR A O 1
ATOM 1480 N N . ASN A 1 188 ? 20.051 -4.882 -17.408 1.00 91.69 188 ASN A N 1
ATOM 1481 C CA . ASN A 1 188 ? 19.653 -5.795 -18.482 1.00 91.69 188 ASN A CA 1
ATOM 1482 C C . ASN A 1 188 ? 18.578 -5.149 -19.368 1.00 91.69 188 ASN A C 1
ATOM 1484 O O . ASN A 1 188 ? 17.459 -5.642 -19.492 1.00 91.69 188 ASN A O 1
ATOM 1488 N N . CYS A 1 189 ? 18.903 -3.968 -19.900 1.00 94.88 189 CYS A N 1
ATOM 1489 C CA . CYS A 1 189 ? 18.010 -3.163 -20.723 1.00 94.88 189 CYS A CA 1
ATOM 1490 C C . CYS A 1 189 ? 16.691 -2.805 -20.022 1.00 94.88 189 CYS A C 1
ATOM 1492 O O . CYS A 1 189 ? 15.606 -3.131 -20.495 1.00 94.88 189 CYS A O 1
ATOM 1494 N N . ARG A 1 190 ? 16.778 -2.131 -18.866 1.00 91.88 190 ARG A N 1
ATOM 1495 C CA . ARG A 1 190 ? 15.608 -1.763 -18.037 1.00 91.88 190 ARG A CA 1
ATOM 1496 C C . ARG A 1 190 ? 14.753 -2.970 -17.598 1.00 91.88 190 ARG A C 1
ATOM 1498 O O . ARG A 1 190 ? 13.579 -2.808 -17.282 1.00 91.88 190 ARG A O 1
ATOM 1505 N N . GLY A 1 191 ? 15.349 -4.159 -17.552 1.00 92.69 191 GLY A N 1
ATOM 1506 C CA . GLY A 1 191 ? 14.690 -5.426 -17.245 1.00 92.69 191 GLY A CA 1
ATOM 1507 C C . GLY A 1 191 ? 14.073 -6.133 -18.453 1.00 92.69 191 GLY A C 1
ATOM 1508 O O . GLY A 1 191 ? 13.533 -7.219 -18.271 1.00 92.69 191 GLY A O 1
ATOM 1509 N N . ALA A 1 192 ? 14.160 -5.556 -19.657 1.00 95.69 192 ALA A N 1
ATOM 1510 C CA . ALA A 1 192 ? 13.570 -6.129 -20.864 1.00 95.69 192 ALA A CA 1
ATOM 1511 C C . ALA A 1 192 ? 14.333 -7.350 -21.414 1.00 95.69 192 ALA A C 1
ATOM 1513 O O . ALA A 1 192 ? 13.741 -8.118 -22.164 1.00 95.69 192 ALA A O 1
ATOM 1514 N N . ASP A 1 193 ? 15.606 -7.548 -21.047 1.00 96.25 193 ASP A N 1
ATOM 1515 C CA . ASP A 1 193 ? 16.333 -8.814 -21.257 1.00 96.25 193 ASP A CA 1
ATOM 1516 C C . ASP A 1 193 ? 16.015 -9.756 -20.081 1.00 96.25 193 ASP A C 1
ATOM 1518 O O . ASP A 1 193 ? 16.699 -9.794 -19.049 1.00 96.25 193 ASP A O 1
ATOM 1522 N N . MET A 1 194 ? 14.880 -10.442 -20.218 1.00 94.25 194 MET A N 1
ATOM 1523 C CA . MET A 1 194 ? 14.275 -11.315 -19.215 1.00 94.25 194 MET A CA 1
ATOM 1524 C C . MET A 1 194 ? 15.007 -12.659 -19.132 1.00 94.25 194 MET A C 1
ATOM 1526 O O . MET A 1 194 ? 15.206 -13.177 -18.026 1.00 94.25 194 MET A O 1
ATOM 1530 N N . ALA A 1 195 ? 15.482 -13.171 -20.273 1.00 94.94 195 ALA A N 1
ATOM 1531 C CA . ALA A 1 195 ? 16.295 -14.383 -20.357 1.00 94.94 195 ALA A CA 1
ATOM 1532 C C . ALA A 1 195 ? 17.716 -14.180 -19.794 1.00 94.94 195 ALA A C 1
ATOM 1534 O O . ALA A 1 195 ? 18.381 -15.149 -19.405 1.00 94.94 195 ALA A O 1
ATOM 1535 N N . ARG A 1 196 ? 18.159 -12.919 -19.677 1.00 93.88 196 ARG A N 1
ATOM 1536 C CA . ARG A 1 196 ? 19.498 -12.500 -19.232 1.00 93.88 196 ARG A CA 1
ATOM 1537 C C . ARG A 1 196 ? 20.600 -13.046 -20.133 1.00 93.88 196 ARG A C 1
ATOM 1539 O O . ARG A 1 196 ? 21.650 -13.478 -19.643 1.00 93.88 196 ARG A O 1
ATOM 1546 N N . ASP A 1 197 ? 20.349 -13.050 -21.437 1.00 96.00 197 ASP A N 1
ATOM 1547 C CA . ASP A 1 197 ? 21.290 -13.527 -22.451 1.00 96.00 197 ASP A CA 1
ATOM 1548 C C . ASP A 1 197 ? 22.126 -12.394 -23.080 1.00 96.00 197 ASP A C 1
ATOM 1550 O O . ASP A 1 197 ? 23.049 -12.656 -23.85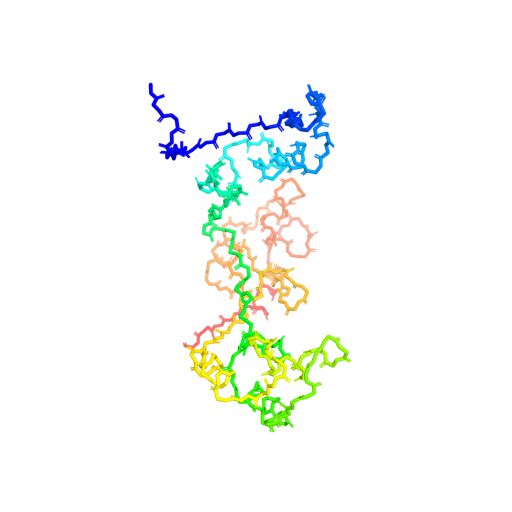9 1.00 96.00 197 ASP A O 1
ATOM 1554 N N . GLY A 1 198 ? 21.876 -11.149 -22.660 1.00 96.81 198 GLY A N 1
ATOM 1555 C CA . GLY A 1 198 ? 22.596 -9.955 -23.078 1.00 96.81 198 GLY A CA 1
ATOM 1556 C C . GLY A 1 198 ? 21.948 -9.213 -24.245 1.00 96.81 198 GLY A C 1
ATOM 1557 O O . GLY A 1 198 ? 22.561 -8.269 -24.753 1.00 96.81 198 GLY A O 1
ATOM 1558 N N . VAL A 1 199 ? 20.749 -9.602 -24.697 1.00 97.69 199 VAL A N 1
ATOM 1559 C CA . VAL A 1 199 ? 20.053 -8.915 -25.791 1.00 97.69 199 VAL A CA 1
ATOM 1560 C C . VAL A 1 199 ? 18.538 -9.111 -25.745 1.00 97.69 199 VAL A C 1
ATOM 1562 O O . VAL A 1 199 ? 18.054 -10.228 -25.844 1.00 97.69 199 VAL A O 1
ATOM 1565 N N . VAL A 1 200 ? 17.771 -8.013 -25.766 1.00 97.50 200 VAL A N 1
ATOM 1566 C CA . VAL A 1 200 ? 16.305 -8.094 -25.918 1.00 97.50 200 VAL A CA 1
ATOM 1567 C C . VAL A 1 200 ? 15.952 -8.660 -27.295 1.00 97.50 200 VAL A C 1
ATOM 1569 O O . VAL A 1 200 ? 16.176 -8.008 -28.326 1.00 97.50 200 VAL A O 1
ATOM 1572 N N . ASN A 1 201 ? 15.396 -9.868 -27.321 1.00 97.75 201 ASN A N 1
ATOM 1573 C CA . ASN A 1 201 ? 15.084 -10.608 -28.533 1.00 97.75 201 ASN A CA 1
ATOM 1574 C C . ASN A 1 201 ? 13.720 -11.334 -28.453 1.00 97.75 201 ASN A C 1
ATOM 1576 O O . ASN A 1 201 ? 12.847 -11.012 -27.647 1.00 97.75 201 ASN A O 1
ATOM 1580 N N . PHE A 1 202 ? 13.463 -12.258 -29.384 1.00 97.75 202 PHE A N 1
ATOM 1581 C CA . PHE A 1 202 ? 12.175 -12.958 -29.454 1.00 97.75 202 PHE A CA 1
ATOM 1582 C C . PHE A 1 202 ? 11.907 -13.883 -28.263 1.00 97.75 202 PHE A C 1
ATOM 1584 O O . PHE A 1 202 ? 10.740 -14.164 -27.994 1.00 97.75 202 PHE A O 1
ATOM 1591 N N . GLU A 1 203 ? 12.946 -14.360 -27.580 1.00 97.50 203 GLU A N 1
ATOM 1592 C CA . GLU A 1 203 ? 12.813 -15.134 -26.348 1.00 97.50 203 GLU A CA 1
ATOM 1593 C C . GLU A 1 203 ? 12.188 -14.269 -25.247 1.00 97.50 203 GLU A C 1
ATOM 1595 O O . GLU A 1 203 ? 11.118 -14.616 -24.741 1.00 97.50 203 GLU A O 1
ATOM 1600 N N . ASP A 1 204 ? 12.738 -13.075 -25.005 1.00 97.19 204 ASP A N 1
ATOM 1601 C CA . ASP A 1 204 ? 12.195 -12.112 -24.036 1.00 97.19 204 ASP A CA 1
ATOM 1602 C C . ASP A 1 204 ? 10.783 -11.661 -24.401 1.00 97.19 204 ASP A C 1
ATOM 1604 O O . ASP A 1 204 ? 9.890 -11.602 -23.556 1.00 97.19 204 ASP A O 1
ATOM 1608 N N . PHE A 1 205 ? 10.537 -11.395 -25.689 1.00 96.50 205 PHE A N 1
ATOM 1609 C CA . PHE A 1 205 ? 9.199 -11.032 -26.154 1.00 96.50 205 PHE A CA 1
ATOM 1610 C C . PHE A 1 205 ? 8.179 -12.155 -25.914 1.00 96.50 205 PHE A C 1
ATOM 1612 O O . PHE A 1 205 ? 7.009 -11.887 -25.630 1.00 96.50 205 PHE A O 1
ATOM 1619 N N . GLY A 1 206 ? 8.609 -13.416 -26.015 1.00 96.06 206 GLY A N 1
ATOM 1620 C CA . GLY A 1 206 ? 7.791 -14.572 -25.667 1.00 96.06 206 GLY A CA 1
ATOM 1621 C C . GLY A 1 206 ? 7.405 -14.581 -24.186 1.00 96.06 206 GLY A C 1
ATOM 1622 O O . GLY A 1 206 ? 6.241 -14.823 -23.861 1.00 96.06 206 GLY A O 1
ATOM 1623 N N . GLU A 1 207 ? 8.346 -14.273 -23.291 1.00 94.94 207 GLU A N 1
ATOM 1624 C CA . GLU A 1 207 ? 8.079 -14.142 -21.854 1.00 94.94 207 GLU A CA 1
ATOM 1625 C C . GLU A 1 207 ? 7.164 -12.955 -21.528 1.00 94.94 207 GLU A C 1
ATOM 1627 O O . GLU A 1 207 ? 6.213 -13.110 -20.754 1.00 94.94 207 GLU A O 1
ATOM 1632 N N . PHE A 1 208 ? 7.391 -11.807 -22.169 1.00 95.50 208 PHE A N 1
ATOM 1633 C CA . PHE A 1 208 ? 6.545 -10.618 -22.074 1.00 95.50 208 PHE A CA 1
ATOM 1634 C C . PHE A 1 208 ? 5.093 -10.921 -22.468 1.00 95.50 208 PHE A C 1
ATOM 1636 O O . PHE A 1 208 ? 4.156 -10.661 -21.709 1.00 95.50 208 PHE A O 1
ATOM 1643 N N . ALA A 1 209 ? 4.894 -11.537 -23.637 1.00 94.31 209 ALA A N 1
ATOM 1644 C CA . ALA A 1 209 ? 3.569 -11.837 -24.174 1.00 94.31 209 ALA A CA 1
ATOM 1645 C C . ALA A 1 209 ? 2.752 -12.786 -23.278 1.00 94.31 209 ALA A C 1
ATOM 1647 O O . ALA A 1 209 ? 1.525 -12.705 -23.268 1.00 94.31 209 ALA A O 1
ATOM 1648 N N . ASN A 1 210 ? 3.409 -13.651 -22.495 1.00 93.38 210 ASN A N 1
ATOM 1649 C CA . ASN A 1 210 ? 2.734 -14.526 -21.529 1.00 93.38 210 ASN A CA 1
ATOM 1650 C C . ASN A 1 210 ? 2.168 -13.770 -20.316 1.00 93.38 210 ASN A C 1
ATOM 1652 O O . ASN A 1 210 ? 1.289 -14.292 -19.628 1.00 93.38 210 ASN A O 1
ATOM 1656 N N . GLN A 1 211 ? 2.679 -12.571 -20.033 1.00 91.94 211 GLN A N 1
ATOM 1657 C CA . GLN A 1 211 ? 2.268 -11.746 -18.896 1.00 91.94 211 GLN A CA 1
ATOM 1658 C C . GLN A 1 211 ? 1.364 -10.583 -19.317 1.00 91.94 211 GLN A C 1
ATOM 1660 O O . GLN A 1 211 ? 0.603 -10.083 -18.488 1.00 91.94 211 GLN A O 1
ATOM 1665 N N . MET A 1 212 ? 1.408 -10.190 -20.595 1.00 90.06 212 MET A N 1
ATOM 1666 C CA . MET A 1 212 ? 0.619 -9.086 -21.132 1.00 90.06 212 MET A CA 1
ATOM 1667 C C . MET A 1 212 ? -0.881 -9.337 -20.958 1.00 90.06 212 MET A C 1
ATOM 1669 O O . MET A 1 212 ? -1.440 -10.327 -21.440 1.00 90.06 212 MET A O 1
ATOM 1673 N N . ARG A 1 213 ? -1.558 -8.407 -20.284 1.00 77.19 213 ARG A N 1
ATOM 1674 C CA . ARG A 1 213 ? -3.009 -8.457 -20.110 1.00 77.19 213 ARG A CA 1
ATOM 1675 C C . ARG A 1 213 ? -3.661 -7.518 -21.106 1.00 77.19 213 ARG A C 1
ATOM 1677 O O . ARG A 1 213 ? -3.545 -6.303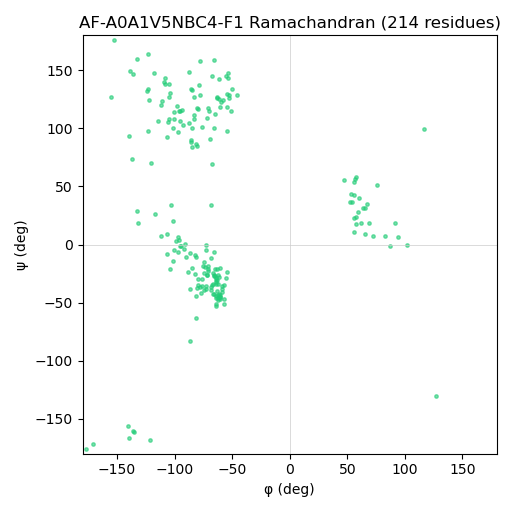 -21.007 1.00 77.19 213 ARG A O 1
ATOM 1684 N N . VAL A 1 214 ? -4.416 -8.078 -22.045 1.00 61.06 214 VAL A N 1
ATOM 1685 C CA . VAL A 1 214 ? -5.320 -7.274 -22.870 1.00 61.06 214 VAL A CA 1
ATOM 1686 C C . VAL A 1 214 ? -6.535 -6.943 -22.008 1.00 61.06 214 VAL A C 1
ATOM 1688 O O . VAL A 1 214 ? -7.387 -7.803 -21.781 1.00 61.06 214 VAL A O 1
ATOM 1691 N N . ARG A 1 215 ? -6.592 -5.721 -21.469 1.00 50.97 215 ARG A N 1
ATOM 1692 C CA . ARG A 1 215 ? -7.810 -5.211 -20.827 1.00 50.97 215 ARG A CA 1
ATOM 1693 C C . ARG A 1 215 ? -8.933 -5.172 -21.890 1.00 50.97 215 ARG A C 1
ATOM 1695 O O . ARG A 1 215 ? -8.685 -4.621 -22.965 1.00 50.97 215 ARG A O 1
ATOM 1702 N N . PRO A 1 216 ? -10.101 -5.799 -21.652 1.00 44.78 216 PRO A N 1
ATOM 1703 C CA . PRO A 1 216 ? -11.242 -5.735 -22.566 1.00 44.78 216 PRO A CA 1
ATOM 1704 C C . PRO A 1 216 ? -11.866 -4.336 -22.643 1.00 44.78 216 PRO A C 1
ATOM 1706 O O . PRO A 1 216 ? -11.745 -3.570 -21.660 1.00 44.78 216 PRO A O 1
#

pLDDT: mean 79.32, std 17.27, range [37.44, 98.31]

Radius of gyration: 25.06 Å; Cα contacts (8 Å, |Δi|>4): 311; chains: 1; bounding box: 50×53×67 Å

Sequence (216 aa):
MNGFNLVYLNARVCVHDIGILDEESGEFEIIDGIFGDNFICASMNMATWDISSTPYDNVVMDTVRGVLGFDVKADYPVPVRRFTDIDADCDVDIDDLAVMSFNWLRTDCGSENDYCDYADIDKDGEVNFEDYVFAASDWLKGGCQYACGSERRPRPGADFSGDCEVDIFDLQIAAEEWLKECDWLNYNCRGADMARDGVVNFEDFGEFANQMRVRP

Secondary structure (DSSP, 8-state):
---SS---TT-----S-EEEE-TTT--EEEE-STTTHHHHHHSSBTTTTBTT--SEEEEEEETTTTEEEEEE-TTSPPP---TT-SSSSSS-SHHHHHHHHHHTT----SGGGHHHHTT-SS-SSS-SHHHHHHHHHTTT-------TTBTTBPPPTT--SSSS--SHHHHHHHHHHTT-B--GGGHHHHTT-SS-SSB--HHHHHHHHHH-----

Solvent-accessible surface area (backbone atoms only — not comparable to full-atom values): 12676 Å² total; per-residue (Å²): 130,80,88,72,87,69,79,45,79,76,64,82,74,78,45,66,71,48,74,44,70,43,82,88,79,71,46,79,44,71,52,76,49,84,72,4,61,52,44,40,60,63,37,24,32,82,90,76,68,37,62,86,59,31,54,52,60,39,58,43,71,40,81,90,77,72,43,78,48,76,39,63,33,81,93,53,72,72,80,81,78,54,72,48,32,42,76,71,77,39,37,20,52,72,67,30,50,49,51,33,61,75,35,56,71,40,70,81,32,34,87,94,48,53,20,42,64,36,32,24,57,85,64,85,26,41,22,53,69,69,31,49,52,52,36,59,74,39,55,74,49,57,64,65,76,54,52,70,57,32,93,92,35,61,53,54,85,51,29,59,77,71,81,67,53,28,48,72,67,24,50,48,54,41,61,74,34,52,70,38,89,26,39,81,90,52,48,23,44,65,44,40,24,65,79,68,82,38,43,26,47,71,70,25,50,54,58,35,59,76,58,48,57,83,80,131

Nearest PDB structures (foldseek):
  8s0f-assembly1_3  TM=5.966E-01  e=3.321E+00  Homo sapiens
  8s0e-assembly1_3  TM=5.352E-01  e=2.155E+00  Homo sapiens
  1gk5-assembly1_A  TM=6.226E-01  e=7.891E+00  Mus musculus